Protein AF-A0A7Z8L517-F1 (afdb_monomer)

Mean predicted aligned error: 12.03 Å

Foldseek 3Di:
DDDPVVLVVLLVVVVVPLDDPPDPPCPPPPPPDDDPDDPLLQQPWDQHPVQWIDGPNDTGRLLPDDLVNSPDDLQHCPLPNDSSLSVLVVCVSNLNLLSLVSLVVLLPDDDSSVVSSVSSNVSSVVVLVVLLVPQDPLPDADVSLVSLVSSLVS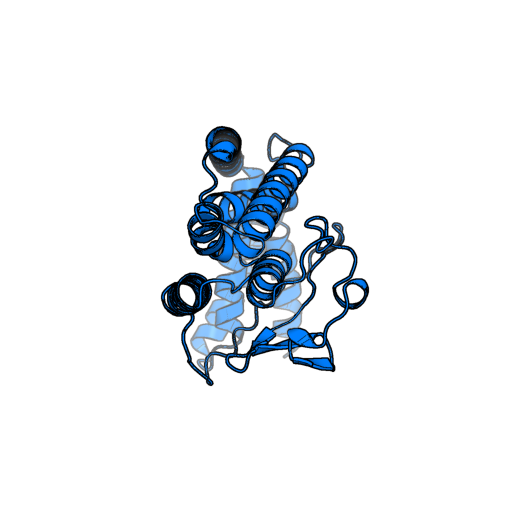CVSNPDPVCVVSNVVSVVSNVVQCVPVLSVLLVVLVVLLVVLVVLCPDPDPVSNVVSLVSLVVSLVVRVVHPSSVVSVVVNVVVVVD

pLDDT: mean 74.24, std 21.1, range [25.08, 96.12]

Solvent-accessible surface area (backbone atoms only — not comparable to full-atom values): 13860 Å² total; per-residue (Å²): 134,83,78,59,68,66,62,58,51,49,49,55,53,46,62,54,67,72,69,62,77,93,46,92,82,60,72,81,71,82,74,76,75,89,63,91,88,59,90,74,65,65,64,58,58,52,74,44,97,88,49,29,36,32,42,84,93,46,76,44,50,55,81,80,60,52,78,80,77,69,57,92,45,88,58,69,66,80,87,54,78,50,65,66,52,44,50,41,50,51,36,45,54,60,68,40,30,60,48,40,52,54,34,62,58,42,36,71,55,77,60,72,69,12,53,40,24,41,54,49,52,53,35,48,52,51,45,54,48,55,54,54,74,69,49,71,76,76,45,82,44,69,70,50,42,55,52,48,52,54,49,42,53,43,51,60,46,29,65,54,70,91,48,52,64,60,46,51,50,48,54,50,41,54,55,52,29,58,66,36,67,72,46,34,50,37,52,50,35,43,53,51,46,55,58,34,55,59,26,58,74,45,90,49,66,70,44,30,51,51,19,53,55,49,30,53,52,39,25,70,76,39,50,88,30,73,39,9,48,48,25,48,60,49,50,60,57,64,73,75,108

Structure (mmCIF, N/CA/C/O backbone):
data_AF-A0A7Z8L517-F1
#
_entry.id   AF-A0A7Z8L517-F1
#
loop_
_atom_site.group_PDB
_atom_site.id
_atom_site.type_symbol
_atom_site.label_atom_id
_atom_site.label_alt_id
_atom_site.label_comp_id
_atom_site.label_asym_id
_atom_site.label_entity_id
_atom_site.label_seq_id
_atom_site.pdbx_PDB_ins_code
_atom_site.Cartn_x
_atom_site.Cartn_y
_atom_site.Cartn_z
_atom_site.occupancy
_atom_site.B_iso_or_equiv
_atom_site.auth_seq_id
_atom_site.auth_comp_id
_atom_site.auth_asym_id
_atom_site.auth_atom_id
_atom_site.pdbx_PDB_model_num
ATOM 1 N N . MET A 1 1 ? -29.799 -5.320 28.812 1.00 35.97 1 MET A N 1
ATOM 2 C CA . MET A 1 1 ? -29.414 -3.934 28.474 1.00 35.97 1 MET A CA 1
ATOM 3 C C . MET A 1 1 ? -29.326 -3.872 26.966 1.00 35.97 1 MET A C 1
ATOM 5 O O . MET A 1 1 ? -28.506 -4.567 26.389 1.00 35.97 1 MET A O 1
ATOM 9 N N . THR A 1 2 ? -30.275 -3.186 26.342 1.00 34.69 2 THR A N 1
ATOM 10 C CA . THR A 1 2 ? -30.429 -3.091 24.889 1.00 34.69 2 THR A CA 1
ATOM 11 C C . THR A 1 2 ? -29.375 -2.137 24.338 1.00 34.69 2 THR A C 1
ATOM 13 O O . THR A 1 2 ? -29.420 -0.941 24.626 1.00 34.69 2 THR A O 1
ATOM 16 N N . THR A 1 3 ? -28.410 -2.670 23.587 1.00 38.66 3 THR A N 1
ATOM 17 C CA . THR A 1 3 ? -27.608 -1.901 22.629 1.00 38.66 3 THR A CA 1
ATOM 18 C C . THR A 1 3 ? -28.568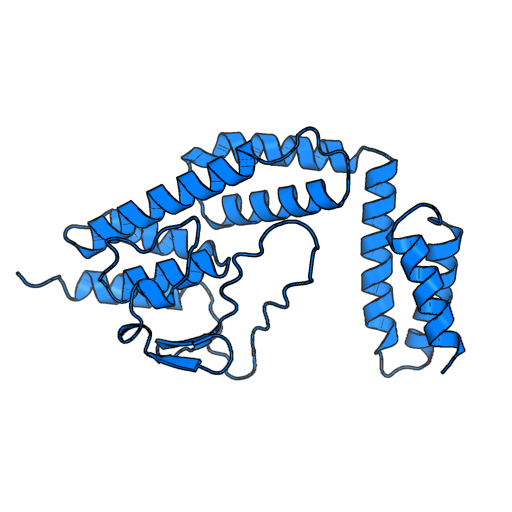 -1.082 21.774 1.00 38.66 3 THR A C 1
ATOM 20 O O . THR A 1 3 ? -29.568 -1.609 21.289 1.00 38.66 3 THR A O 1
ATOM 23 N N . SER A 1 4 ? -28.350 0.230 21.681 1.00 41.25 4 SER A N 1
ATOM 24 C CA . SER A 1 4 ? -29.282 1.088 20.960 1.00 41.25 4 SER A CA 1
ATOM 25 C C . SER A 1 4 ? -29.197 0.744 19.469 1.00 41.25 4 SER A C 1
ATOM 27 O O . SER A 1 4 ? -28.132 0.843 18.858 1.00 41.25 4 SER A O 1
ATOM 29 N N . ASP A 1 5 ? -30.312 0.314 18.873 1.00 42.69 5 ASP A N 1
ATOM 30 C CA . ASP A 1 5 ? -30.415 0.011 17.436 1.00 42.69 5 ASP A CA 1
ATOM 31 C C . ASP A 1 5 ? -29.934 1.182 16.549 1.00 42.69 5 ASP A C 1
ATOM 33 O O . ASP A 1 5 ? -29.548 0.987 15.394 1.00 42.69 5 ASP A O 1
ATOM 37 N N . GLY A 1 6 ? -29.904 2.404 17.095 1.00 39.03 6 GLY A N 1
ATOM 38 C CA . GLY A 1 6 ? -29.410 3.608 16.429 1.00 39.03 6 GLY A CA 1
ATOM 39 C C . GLY A 1 6 ? -27.903 3.605 16.157 1.00 39.03 6 GLY A C 1
ATOM 40 O O . GLY A 1 6 ? -27.477 4.064 15.094 1.00 39.03 6 GLY A O 1
ATOM 41 N N . ASP A 1 7 ? -27.092 3.041 17.054 1.00 39.91 7 ASP A N 1
ATOM 42 C CA . ASP A 1 7 ? -25.633 2.983 16.876 1.00 39.91 7 ASP A CA 1
ATOM 43 C C . ASP A 1 7 ? -25.253 1.962 15.786 1.00 39.91 7 ASP A C 1
ATOM 45 O O . ASP A 1 7 ? -24.379 2.208 14.948 1.00 39.91 7 ASP A O 1
ATOM 49 N N . ILE A 1 8 ? -25.998 0.853 15.730 1.00 44.38 8 ILE A N 1
ATOM 50 C CA . ILE A 1 8 ? -25.845 -0.232 14.748 1.00 44.38 8 ILE A CA 1
ATOM 51 C C . ILE A 1 8 ? -26.221 0.248 13.337 1.00 44.38 8 ILE A C 1
ATOM 53 O O . ILE A 1 8 ? -25.496 -0.004 12.369 1.00 44.38 8 ILE A O 1
ATOM 57 N N . GLN A 1 9 ? -27.333 0.978 13.192 1.00 47.69 9 GLN A N 1
ATOM 58 C CA . GLN A 1 9 ? -27.734 1.523 11.890 1.00 47.69 9 GLN A CA 1
ATOM 59 C C . GLN A 1 9 ? -26.792 2.621 11.387 1.00 47.69 9 GLN A C 1
ATOM 61 O O . GLN A 1 9 ? -26.531 2.703 10.181 1.00 47.69 9 GLN A O 1
ATOM 66 N N . SER A 1 10 ? -26.230 3.420 12.296 1.00 45.38 10 SER A N 1
ATOM 67 C CA . SER A 1 10 ? -25.280 4.478 11.950 1.00 45.38 10 SER A CA 1
ATOM 68 C C . SER A 1 10 ? -24.030 3.893 11.289 1.00 45.38 10 SER A C 1
ATOM 70 O O . SER A 1 10 ? -23.693 4.290 10.173 1.00 45.38 10 SER A O 1
ATOM 72 N N . LEU A 1 11 ? -23.426 2.858 11.881 1.00 43.44 11 LEU A N 1
ATOM 73 C CA . LEU A 1 11 ? -22.288 2.128 11.306 1.00 43.44 11 LEU A CA 1
ATOM 74 C C . LEU A 1 11 ? -22.538 1.582 9.912 1.00 43.44 11 LEU A C 1
ATOM 76 O O . LEU A 1 11 ? -21.750 1.803 8.989 1.00 43.44 11 LEU A O 1
ATOM 80 N N . ARG A 1 12 ? -23.657 0.870 9.771 1.00 47.38 12 ARG A N 1
ATOM 81 C CA . ARG A 1 12 ? -24.041 0.228 8.519 1.00 47.38 12 ARG A CA 1
ATOM 82 C C . ARG A 1 12 ? -24.218 1.269 7.418 1.00 47.38 12 ARG A C 1
ATOM 84 O O . ARG A 1 12 ? -23.709 1.089 6.316 1.00 47.38 12 ARG A O 1
ATOM 91 N N . SER A 1 13 ? -24.872 2.388 7.729 1.00 46.81 13 SER A N 1
ATOM 92 C CA . SER A 1 13 ? -25.076 3.485 6.779 1.00 46.81 13 SER A CA 1
ATOM 93 C C . SER A 1 13 ? -23.773 4.193 6.382 1.00 46.81 13 SER A C 1
ATOM 95 O O . SER A 1 13 ? -23.625 4.596 5.231 1.00 46.81 13 SER A O 1
ATOM 97 N N . LEU A 1 14 ? -22.806 4.305 7.297 1.00 45.09 14 LEU A N 1
ATOM 98 C CA . LEU A 1 14 ? -21.522 4.970 7.065 1.00 45.09 14 LEU A CA 1
ATOM 99 C C . LEU A 1 14 ? -20.549 4.106 6.256 1.00 45.09 14 LEU A C 1
ATOM 101 O O . LEU A 1 14 ? -19.856 4.628 5.385 1.00 45.09 14 LEU A O 1
ATOM 105 N N . LEU A 1 15 ? -20.537 2.793 6.500 1.00 47.00 15 LEU A N 1
ATOM 106 C CA . LEU A 1 15 ? -19.776 1.823 5.706 1.00 47.00 15 LEU A CA 1
ATOM 107 C C . LEU A 1 15 ? -20.337 1.671 4.283 1.00 47.00 15 LEU A C 1
ATOM 109 O O . LEU A 1 15 ? -19.567 1.447 3.356 1.00 47.00 15 LEU A O 1
ATOM 113 N N . LEU A 1 16 ? -21.653 1.835 4.098 1.00 43.69 16 LEU A N 1
ATOM 114 C CA . LEU A 1 16 ? -22.291 1.856 2.775 1.00 43.69 16 LEU A CA 1
ATOM 115 C C . LEU A 1 16 ? -22.070 3.193 2.036 1.00 43.69 16 LEU A C 1
ATOM 117 O O . LEU A 1 16 ? -21.928 3.211 0.818 1.00 43.69 16 LEU A O 1
ATOM 121 N N . ARG A 1 17 ? -22.004 4.328 2.752 1.00 37.66 17 ARG A N 1
ATOM 122 C CA . ARG A 1 17 ? -21.816 5.673 2.164 1.00 37.66 17 ARG A CA 1
ATOM 123 C C . ARG A 1 17 ? -20.367 6.052 1.851 1.00 37.66 17 ARG A C 1
ATOM 125 O O . ARG A 1 17 ? -20.165 7.024 1.130 1.00 37.66 17 ARG A O 1
ATOM 132 N N . SER A 1 18 ? -19.366 5.319 2.341 1.00 38.59 18 SER A N 1
ATOM 133 C CA . SER A 1 18 ? -17.943 5.582 2.059 1.00 38.59 18 SER A CA 1
ATOM 134 C C . SER A 1 18 ? -17.511 5.250 0.618 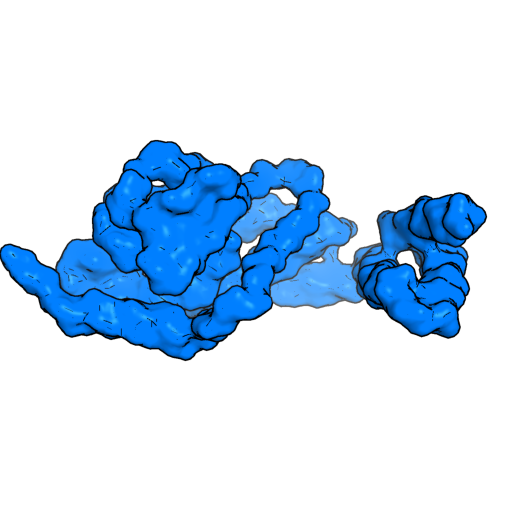1.00 38.59 18 SER A C 1
ATOM 136 O O . SER A 1 18 ? -16.322 5.306 0.310 1.00 38.59 18 SER A O 1
ATOM 138 N N . GLY A 1 19 ? -18.463 4.964 -0.280 1.00 29.27 19 GLY A N 1
ATOM 139 C CA . GLY A 1 19 ? -18.203 4.770 -1.704 1.00 29.27 19 GLY A CA 1
ATOM 140 C C . GLY A 1 19 ? -17.772 3.351 -2.056 1.00 29.27 19 GLY A C 1
ATOM 141 O O . GLY A 1 19 ? -16.926 3.176 -2.926 1.00 29.27 19 GLY A O 1
ATOM 142 N N . VAL A 1 20 ? -18.350 2.340 -1.404 1.00 36.50 20 VAL A N 1
ATOM 143 C CA . VAL A 1 20 ? -18.365 0.978 -1.950 1.00 36.50 20 VAL A CA 1
ATOM 144 C C . VAL A 1 20 ? -19.384 0.984 -3.094 1.00 36.50 20 VAL A C 1
ATOM 146 O O . VAL A 1 20 ? -20.562 1.214 -2.825 1.00 36.50 20 VAL A O 1
ATOM 149 N N . PRO A 1 21 ? -18.997 0.796 -4.368 1.00 29.03 21 PRO A N 1
ATOM 150 C CA . PRO A 1 21 ? -19.987 0.596 -5.411 1.00 29.03 21 PRO A CA 1
ATOM 151 C C . PRO A 1 21 ? -20.707 -0.725 -5.123 1.00 29.03 21 PRO A C 1
ATOM 153 O O . PRO A 1 21 ? -20.068 -1.776 -5.079 1.00 29.03 21 PRO A O 1
ATOM 156 N N . ASP A 1 22 ? -22.031 -0.674 -4.975 1.00 31.64 22 ASP A N 1
ATOM 157 C CA . ASP A 1 22 ? -22.946 -1.826 -5.055 1.00 31.64 22 ASP A CA 1
ATOM 158 C C . ASP A 1 22 ? -23.022 -2.352 -6.503 1.00 31.64 22 ASP A C 1
ATOM 160 O O . ASP A 1 22 ? -24.096 -2.609 -7.043 1.00 31.64 22 ASP A O 1
ATOM 164 N N . ASP A 1 23 ? -21.881 -2.460 -7.185 1.00 26.50 23 ASP A N 1
ATOM 165 C CA . ASP A 1 23 ? -21.846 -2.944 -8.555 1.00 26.50 23 ASP A CA 1
ATOM 166 C C . ASP A 1 23 ? -21.536 -4.449 -8.559 1.00 26.50 23 ASP A C 1
ATOM 168 O O . ASP A 1 23 ? -20.373 -4.829 -8.351 1.00 26.50 23 ASP A O 1
ATOM 172 N N . PRO A 1 24 ? -22.534 -5.323 -8.814 1.00 29.50 24 PRO A N 1
ATOM 173 C CA . PRO A 1 24 ? -22.319 -6.759 -8.972 1.00 29.50 24 PRO A CA 1
ATOM 174 C C . PRO A 1 24 ? -21.402 -7.098 -10.161 1.00 29.50 24 PRO A C 1
ATOM 176 O O . PRO A 1 24 ? -20.948 -8.237 -10.258 1.00 29.50 24 PRO A O 1
ATOM 179 N N . ALA A 1 25 ? -21.090 -6.136 -11.042 1.00 27.16 25 ALA A N 1
ATOM 180 C CA . ALA A 1 25 ? -20.135 -6.296 -12.135 1.00 27.16 25 ALA A CA 1
ATOM 181 C C . ALA A 1 25 ? -18.696 -5.879 -11.777 1.00 27.16 25 ALA A C 1
ATOM 183 O O . ALA A 1 25 ? -17.767 -6.232 -12.505 1.00 27.16 25 ALA A O 1
ATOM 184 N N . SER A 1 26 ? -18.474 -5.165 -10.666 1.00 29.25 26 SER A N 1
ATOM 185 C CA . SER A 1 26 ? -17.162 -4.560 -10.389 1.00 29.25 26 SER A CA 1
ATOM 186 C C . SER A 1 26 ? -16.106 -5.523 -9.866 1.00 29.25 26 SER A C 1
ATOM 188 O O . SER A 1 26 ? -14.940 -5.136 -9.871 1.00 29.25 26 SER A O 1
ATOM 190 N N . GLY A 1 27 ? -16.498 -6.741 -9.446 1.00 28.25 27 GLY A N 1
ATOM 191 C CA . GLY A 1 27 ? -15.611 -7.856 -9.100 1.00 28.25 27 GLY A CA 1
ATOM 192 C C . GLY A 1 27 ? -14.233 -7.390 -8.655 1.00 28.25 27 GLY A C 1
ATOM 193 O O . GLY A 1 27 ? -13.270 -7.631 -9.377 1.00 28.25 27 GLY A O 1
ATOM 194 N N . VAL A 1 28 ? -14.154 -6.623 -7.556 1.00 30.47 28 VAL A N 1
ATOM 195 C CA . VAL A 1 28 ? -12.916 -5.931 -7.178 1.00 30.47 28 VAL A CA 1
ATOM 196 C C . VAL A 1 28 ? -11.891 -6.982 -6.771 1.00 30.47 28 VAL A C 1
ATOM 198 O O . VAL A 1 28 ? -11.780 -7.389 -5.614 1.00 30.47 28 VAL A O 1
ATOM 201 N N . ILE A 1 29 ? -11.139 -7.447 -7.763 1.00 30.59 29 ILE A N 1
ATOM 202 C CA . ILE A 1 29 ? -9.927 -8.217 -7.587 1.00 30.59 29 ILE A CA 1
ATOM 203 C C . ILE A 1 29 ? -8.929 -7.218 -7.009 1.00 30.59 29 ILE A C 1
ATOM 205 O O . ILE A 1 29 ? -8.291 -6.464 -7.743 1.00 30.59 29 ILE A O 1
ATOM 209 N N . PHE A 1 30 ? -8.754 -7.213 -5.687 1.00 35.06 30 PHE A N 1
ATOM 210 C CA . PHE A 1 30 ? -7.502 -6.726 -5.113 1.00 35.06 30 PHE A CA 1
ATOM 211 C C . PHE A 1 30 ? -6.416 -7.720 -5.534 1.00 35.06 30 PHE A C 1
ATOM 213 O O . PHE A 1 30 ? -6.083 -8.664 -4.817 1.00 35.06 30 PHE A O 1
ATOM 220 N N . ALA A 1 31 ? -5.927 -7.555 -6.765 1.00 26.84 31 ALA A N 1
ATOM 221 C CA . ALA A 1 31 ? -4.864 -8.348 -7.347 1.00 26.84 31 ALA A CA 1
ATOM 222 C C . ALA A 1 31 ? -3.580 -8.023 -6.585 1.00 26.84 31 ALA A C 1
ATOM 224 O O . ALA A 1 31 ? -2.825 -7.114 -6.929 1.00 26.84 31 ALA A O 1
ATOM 225 N N . GLY A 1 32 ? -3.348 -8.764 -5.504 1.00 29.36 32 GLY A N 1
ATOM 226 C CA . GLY A 1 32 ? -2.067 -8.791 -4.826 1.00 29.36 32 GLY A CA 1
ATOM 227 C C . GLY A 1 32 ? -0.997 -9.207 -5.828 1.00 29.36 32 GLY A C 1
ATOM 228 O O . GLY A 1 32 ? -0.912 -10.371 -6.209 1.00 29.36 32 GLY A O 1
ATOM 229 N N . THR A 1 33 ? -0.167 -8.264 -6.269 1.00 27.42 33 THR A N 1
ATOM 230 C CA . THR A 1 33 ? 1.069 -8.622 -6.963 1.00 27.42 33 THR A CA 1
ATOM 231 C C . THR A 1 33 ? 1.986 -9.302 -5.942 1.00 27.42 33 THR A C 1
ATOM 233 O O . THR A 1 33 ? 2.167 -8.762 -4.844 1.00 27.42 33 THR A O 1
ATOM 236 N N . PRO A 1 34 ? 2.570 -10.470 -6.253 1.00 29.08 34 PRO A N 1
ATOM 237 C CA . PRO A 1 34 ? 3.385 -11.194 -5.296 1.00 29.08 34 PRO A CA 1
ATOM 238 C C . PRO A 1 34 ? 4.708 -10.452 -5.104 1.00 29.08 34 PRO A C 1
ATOM 240 O O . PRO A 1 34 ? 5.423 -10.175 -6.070 1.00 29.08 34 PRO A O 1
ATOM 243 N N . LEU A 1 35 ? 5.062 -10.149 -3.856 1.00 30.89 35 LEU A N 1
ATOM 244 C CA . LEU A 1 35 ? 6.440 -9.843 -3.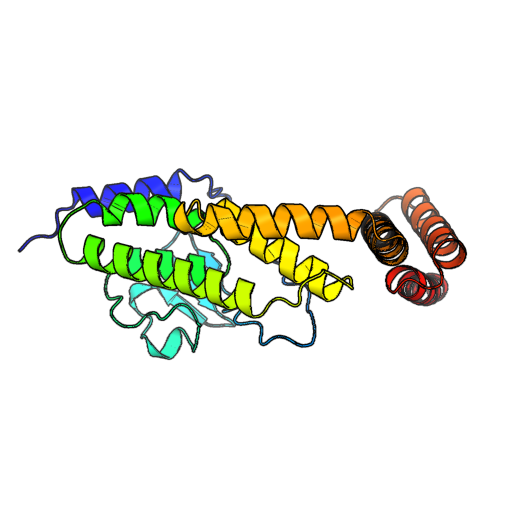495 1.00 30.89 35 LEU A CA 1
ATOM 245 C C . LEU A 1 35 ? 6.915 -10.848 -2.453 1.00 30.89 35 LEU A C 1
ATOM 247 O O . LEU A 1 35 ? 6.455 -10.892 -1.316 1.00 30.89 35 LEU A O 1
ATOM 251 N N . THR A 1 36 ? 7.862 -11.655 -2.911 1.00 30.48 36 THR A N 1
ATOM 252 C CA . THR A 1 36 ? 8.853 -12.397 -2.140 1.00 30.48 36 THR A CA 1
ATOM 253 C C . THR A 1 36 ? 9.362 -11.589 -0.944 1.00 30.48 36 THR A C 1
ATOM 255 O O . THR A 1 36 ? 9.900 -10.499 -1.129 1.00 30.48 36 THR A O 1
ATOM 258 N N . GLY A 1 37 ? 9.250 -12.152 0.263 1.00 25.84 37 GLY A N 1
ATOM 259 C CA . GLY A 1 37 ? 10.112 -11.795 1.399 1.00 25.84 37 GLY A CA 1
ATOM 260 C C . GLY A 1 37 ? 9.429 -11.284 2.669 1.00 25.84 37 GLY A C 1
ATOM 261 O O . GLY A 1 37 ? 10.017 -11.400 3.737 1.00 25.84 37 GLY A O 1
ATOM 262 N N . ALA A 1 38 ? 8.187 -10.805 2.618 1.00 25.08 38 ALA A N 1
ATOM 263 C CA . ALA A 1 38 ? 7.417 -10.480 3.820 1.00 25.08 38 ALA A CA 1
ATOM 264 C C . ALA A 1 38 ? 6.193 -11.390 3.866 1.00 25.08 38 ALA A C 1
ATOM 266 O O . ALA A 1 38 ? 5.496 -11.509 2.863 1.00 25.08 38 ALA A O 1
ATOM 267 N N . ARG A 1 39 ? 5.938 -12.056 5.002 1.00 26.81 39 ARG A N 1
ATOM 268 C CA . ARG A 1 39 ? 4.711 -12.841 5.214 1.00 26.81 39 ARG A CA 1
ATOM 269 C C . ARG A 1 39 ? 3.515 -11.954 4.863 1.00 26.81 39 ARG A C 1
ATOM 271 O O . ARG A 1 39 ? 3.158 -11.062 5.625 1.00 26.81 39 ARG A O 1
ATOM 278 N N . THR A 1 40 ? 2.935 -12.161 3.687 1.00 29.97 40 THR A N 1
ATOM 279 C CA . THR A 1 40 ? 1.699 -11.512 3.275 1.00 29.97 40 THR A CA 1
ATOM 280 C C . THR A 1 40 ? 0.611 -12.063 4.177 1.00 29.97 40 THR A C 1
ATOM 282 O O . THR A 1 40 ? 0.117 -13.162 3.945 1.00 29.97 40 THR A O 1
ATOM 285 N N . TYR A 1 41 ? 0.224 -11.310 5.203 1.00 36.81 41 TYR A N 1
ATOM 286 C CA . TYR A 1 41 ? -0.973 -11.588 6.001 1.00 36.81 41 TYR A CA 1
ATOM 287 C C . TYR A 1 41 ? -2.257 -11.265 5.214 1.00 36.81 41 TYR A C 1
ATOM 289 O O . TYR A 1 41 ? -3.273 -10.921 5.806 1.00 36.81 41 TYR A O 1
ATOM 297 N N . ASN A 1 42 ? -2.214 -11.362 3.877 1.00 42.56 42 ASN A N 1
ATOM 298 C CA . ASN A 1 42 ? -3.379 -11.218 3.022 1.00 42.56 42 ASN A CA 1
ATOM 299 C C . ASN A 1 42 ? -4.308 -12.379 3.346 1.00 42.56 42 ASN A C 1
ATOM 301 O O . ASN A 1 42 ? -4.123 -13.493 2.854 1.00 42.56 42 ASN A O 1
ATOM 305 N N . LEU A 1 43 ? -5.325 -12.111 4.163 1.00 44.47 43 LEU A N 1
ATOM 306 C CA . LEU A 1 43 ? -6.404 -13.064 4.371 1.00 44.47 43 LEU A CA 1
ATOM 307 C C . LEU A 1 43 ? -7.174 -13.355 3.082 1.00 44.47 43 LEU A C 1
ATOM 309 O O . LEU A 1 43 ? -7.918 -14.327 3.094 1.00 44.47 43 LEU A O 1
ATOM 313 N N . GLY A 1 44 ? -6.921 -12.619 1.987 1.00 45.56 44 GLY A N 1
ATOM 314 C CA . GLY A 1 44 ? -7.292 -13.008 0.628 1.00 45.56 44 GLY A CA 1
ATOM 315 C C . GLY A 1 44 ? -8.765 -13.365 0.566 1.00 45.56 44 GLY A C 1
ATOM 316 O O . GLY A 1 44 ? -9.112 -14.544 0.475 1.00 45.56 44 GLY A O 1
ATOM 317 N N . GLY A 1 45 ? -9.618 -12.354 0.705 1.00 50.06 45 GLY A N 1
ATOM 318 C CA . GLY A 1 45 ? -11.038 -12.600 0.813 1.00 50.06 45 GLY A CA 1
ATOM 319 C C . GLY A 1 45 ? -11.917 -11.409 0.489 1.00 50.06 45 GLY A C 1
ATOM 320 O O . GLY A 1 45 ? -11.538 -10.261 0.706 1.00 50.06 45 GLY A O 1
ATOM 321 N N . ILE A 1 46 ? -13.088 -11.715 -0.057 1.00 55.59 46 ILE A N 1
ATOM 322 C CA . ILE A 1 46 ? -14.096 -10.748 -0.487 1.00 55.59 46 ILE A CA 1
ATOM 323 C C . ILE A 1 46 ? -15.197 -10.763 0.564 1.00 55.59 46 ILE A C 1
ATOM 325 O O . ILE A 1 46 ? -15.680 -11.834 0.930 1.00 55.59 46 ILE A O 1
ATOM 329 N N . LEU A 1 47 ? -15.579 -9.591 1.072 1.00 53.09 47 LEU A N 1
ATOM 330 C CA . LEU A 1 47 ? -16.829 -9.465 1.809 1.00 53.09 47 LEU A CA 1
ATOM 331 C C . LEU A 1 47 ? -17.914 -9.052 0.820 1.00 53.09 47 LEU A C 1
ATOM 333 O O . LEU A 1 47 ? -17.883 -7.942 0.293 1.00 53.09 47 LEU A O 1
ATOM 337 N N . ASN A 1 48 ? -18.847 -9.957 0.567 1.00 54.62 48 ASN A N 1
ATOM 338 C CA . ASN A 1 48 ? -19.976 -9.705 -0.312 1.00 54.62 48 ASN A CA 1
ATOM 339 C C . ASN A 1 48 ? -20.978 -8.748 0.353 1.00 54.62 48 ASN A C 1
ATOM 341 O O . ASN A 1 48 ? -21.063 -8.663 1.583 1.00 54.62 48 ASN A O 1
ATOM 345 N N . ALA A 1 49 ? -21.783 -8.061 -0.463 1.00 50.56 49 ALA A N 1
ATOM 346 C CA . ALA A 1 49 ? -22.835 -7.153 0.009 1.00 50.56 49 ALA A CA 1
ATOM 347 C C . ALA A 1 49 ? -23.869 -7.849 0.922 1.00 50.56 49 ALA A C 1
ATOM 349 O O . ALA A 1 49 ? -24.460 -7.221 1.800 1.00 50.56 49 ALA A O 1
ATOM 350 N N . ASP A 1 50 ? -24.031 -9.168 0.776 1.00 52.00 50 ASP A N 1
ATOM 351 C CA . ASP A 1 50 ? -24.886 -10.019 1.612 1.00 52.00 50 ASP A CA 1
ATOM 352 C C . ASP A 1 50 ? -24.284 -10.349 2.999 1.00 52.00 50 ASP A C 1
ATOM 354 O O . ASP A 1 50 ? -24.907 -11.047 3.798 1.00 52.00 50 ASP A O 1
ATOM 358 N N . GLY A 1 51 ? -23.083 -9.847 3.314 1.00 52.25 51 GLY A N 1
ATOM 359 C CA . GLY A 1 51 ? -22.402 -10.073 4.591 1.00 52.25 51 GLY A CA 1
ATOM 360 C C . GLY A 1 51 ? -21.668 -11.414 4.693 1.00 52.25 51 GLY A C 1
ATOM 361 O O . GLY A 1 51 ? -21.233 -11.794 5.787 1.00 52.25 51 GLY A O 1
ATOM 362 N N . ARG A 1 52 ? -21.511 -12.145 3.582 1.00 59.47 52 ARG A N 1
ATOM 363 C CA . ARG A 1 52 ? -20.705 -13.371 3.531 1.00 59.47 52 ARG A CA 1
ATOM 364 C C . ARG A 1 52 ? -19.256 -13.044 3.192 1.00 59.47 52 ARG A C 1
ATOM 366 O O . ARG A 1 52 ? -18.978 -12.326 2.236 1.00 59.47 52 ARG A O 1
ATOM 373 N N . ALA A 1 53 ? -18.331 -13.600 3.968 1.00 60.38 53 ALA A N 1
ATOM 374 C CA . ALA A 1 53 ? -16.906 -13.526 3.679 1.00 60.38 53 ALA A CA 1
ATOM 375 C C . ALA A 1 53 ? -16.484 -14.751 2.865 1.00 60.38 53 ALA A C 1
ATOM 377 O O . ALA A 1 53 ? -16.791 -15.891 3.231 1.00 60.38 53 ALA A O 1
ATOM 378 N N . GLN A 1 54 ? -15.776 -14.510 1.766 1.00 62.03 54 GLN A N 1
ATOM 379 C CA . GLN A 1 54 ? -15.124 -15.533 0.963 1.00 62.03 54 GLN A CA 1
ATOM 380 C C . GLN A 1 54 ? -13.642 -15.600 1.325 1.00 62.03 54 GLN A C 1
ATOM 382 O O . GLN A 1 54 ? -12.978 -14.572 1.315 1.00 62.03 54 GLN A O 1
ATOM 387 N N . ARG A 1 55 ? -13.102 -16.792 1.594 1.00 58.09 55 ARG A N 1
ATOM 388 C CA . ARG A 1 55 ? -11.655 -17.037 1.729 1.00 58.09 55 ARG A CA 1
ATOM 389 C C . ARG A 1 55 ? -11.309 -18.396 1.143 1.00 58.09 55 ARG A C 1
ATOM 391 O O . ARG A 1 55 ? -11.791 -19.426 1.619 1.00 58.09 55 ARG A O 1
ATOM 398 N N . GLY A 1 56 ? -10.483 -18.405 0.099 1.00 62.12 56 GLY A N 1
ATOM 399 C CA . GLY A 1 56 ? -10.292 -19.603 -0.722 1.00 62.12 56 GLY A CA 1
ATOM 400 C C . GLY A 1 56 ? -11.634 -20.104 -1.273 1.00 62.12 56 GLY A C 1
ATOM 401 O O . GLY A 1 56 ? -12.397 -19.327 -1.842 1.00 62.12 56 GLY A O 1
ATOM 402 N N . ASN A 1 57 ? -11.948 -21.382 -1.042 1.00 54.78 57 ASN A N 1
ATOM 403 C CA . ASN A 1 57 ? -13.211 -22.004 -1.468 1.00 54.78 57 ASN A CA 1
ATOM 404 C C . ASN A 1 57 ? -14.345 -21.897 -0.428 1.00 54.78 57 ASN A C 1
ATOM 406 O O . ASN A 1 57 ? -15.422 -22.446 -0.644 1.00 54.78 57 ASN A O 1
ATOM 410 N N . SER A 1 58 ? -14.118 -21.238 0.715 1.00 56.72 58 SER A N 1
ATOM 411 C CA . SER A 1 58 ? -15.125 -21.105 1.773 1.00 56.72 58 SER A CA 1
ATOM 412 C C . SER A 1 58 ? -15.880 -19.788 1.638 1.00 56.72 58 SER A C 1
ATOM 414 O O . SER A 1 58 ? -15.251 -18.732 1.596 1.00 56.72 58 SER A O 1
ATOM 416 N N . LEU A 1 59 ? -17.215 -19.853 1.603 1.00 61.88 59 LEU A N 1
ATOM 417 C CA . LEU A 1 59 ? -18.118 -18.702 1.624 1.00 61.88 59 LEU A CA 1
ATOM 418 C C . LEU A 1 59 ? -19.120 -18.871 2.771 1.00 61.88 59 LEU A C 1
ATOM 420 O O . LEU A 1 59 ? -20.080 -19.639 2.653 1.00 61.88 59 LEU A O 1
ATOM 424 N N . ALA A 1 60 ? -18.945 -18.130 3.862 1.00 62.53 60 ALA A N 1
ATOM 425 C CA . ALA A 1 60 ? -19.837 -18.224 5.020 1.00 62.53 60 ALA A CA 1
ATOM 426 C C . ALA A 1 60 ? -20.200 -16.839 5.582 1.00 62.53 60 ALA A C 1
ATOM 428 O O . ALA A 1 60 ? -19.402 -15.907 5.441 1.00 62.53 60 ALA A O 1
ATOM 429 N N . PRO A 1 61 ? -21.388 -16.681 6.200 1.00 64.56 61 PRO A N 1
ATOM 430 C CA . PRO A 1 61 ? -21.774 -15.441 6.873 1.00 64.56 61 PRO A CA 1
ATOM 431 C C . PRO A 1 61 ? -20.713 -15.033 7.893 1.00 64.56 61 PRO A C 1
ATOM 433 O O . PRO A 1 61 ? -20.276 -15.877 8.666 1.00 64.56 61 PRO A O 1
ATOM 436 N N . LEU A 1 62 ? -20.318 -13.759 7.952 1.00 65.69 62 LEU A N 1
ATOM 437 C CA . LEU A 1 62 ? -19.249 -13.316 8.864 1.00 65.69 62 LEU A CA 1
ATOM 438 C C . LEU A 1 62 ? -19.529 -13.673 10.341 1.00 65.69 62 LEU A C 1
ATOM 440 O O . LEU A 1 62 ? -18.618 -13.953 11.115 1.00 65.69 62 LEU A O 1
ATOM 444 N N . GLN A 1 63 ? -20.809 -13.725 10.714 1.00 67.19 63 GLN A N 1
ATOM 445 C CA . GLN A 1 63 ? -21.290 -14.145 12.033 1.00 67.19 63 GLN A CA 1
ATOM 446 C C . GLN A 1 63 ? -20.883 -15.571 12.416 1.00 67.19 63 GLN A C 1
ATOM 448 O O . GLN A 1 63 ? -20.666 -15.843 13.594 1.00 67.19 63 GLN A O 1
ATOM 453 N N . SER A 1 64 ? -20.778 -16.481 11.443 1.00 65.75 64 SER A N 1
ATOM 454 C CA . SER A 1 64 ? -20.453 -17.886 11.696 1.00 65.75 64 SER A CA 1
ATOM 455 C C . SER A 1 64 ? -18.951 -18.141 11.817 1.00 65.75 64 SER A C 1
ATOM 457 O O . SER A 1 64 ? -18.548 -19.284 12.025 1.00 65.75 64 SER A O 1
ATOM 459 N N . TRP A 1 65 ? -18.119 -17.112 11.640 1.00 63.41 65 TRP A N 1
ATOM 460 C CA . TRP A 1 65 ? -16.671 -17.247 11.704 1.00 63.41 65 TRP A CA 1
ATOM 461 C C . TRP A 1 65 ? -16.190 -17.171 13.148 1.00 63.41 65 TRP A C 1
ATOM 463 O O . TRP A 1 65 ? -16.447 -16.205 13.872 1.00 63.41 65 TRP A O 1
ATOM 473 N N . LYS A 1 66 ? -15.460 -18.206 13.558 1.00 64.25 66 LYS A N 1
ATOM 474 C CA . LYS A 1 66 ? -14.782 -18.274 14.847 1.00 64.25 66 LYS A CA 1
ATOM 475 C C . LYS A 1 66 ? -13.465 -17.493 14.821 1.00 64.25 66 LYS A C 1
ATOM 477 O O . LYS A 1 66 ? -12.827 -17.430 13.766 1.00 64.25 66 LYS A O 1
ATOM 482 N N . PRO A 1 67 ? -13.002 -16.990 15.981 1.00 58.84 67 PRO A N 1
ATOM 483 C CA . PRO A 1 67 ? -11.693 -16.359 16.134 1.00 58.84 67 PRO A CA 1
ATOM 484 C C . PRO A 1 67 ? -10.535 -17.129 15.488 1.00 58.84 67 PRO A C 1
ATOM 486 O O . PRO A 1 67 ? -9.666 -16.536 14.858 1.00 58.84 67 PRO A O 1
ATOM 489 N N . GLU A 1 68 ? -10.546 -18.462 15.558 1.00 62.66 68 GLU A N 1
ATOM 490 C CA . GLU A 1 68 ? -9.482 -19.285 14.968 1.00 62.66 68 GLU A CA 1
ATOM 491 C C . GLU A 1 68 ? -9.469 -19.255 13.424 1.00 62.66 68 GLU A C 1
ATOM 493 O O . GLU A 1 68 ? -8.424 -19.458 12.801 1.00 62.66 68 GLU A O 1
ATOM 498 N N . GLN A 1 69 ? -10.611 -18.975 12.785 1.00 62.47 69 GLN A N 1
ATOM 499 C CA . GLN A 1 69 ? -10.764 -18.942 11.321 1.00 62.47 69 GLN A CA 1
ATOM 500 C C . GLN A 1 69 ? -10.245 -17.638 10.699 1.00 62.47 69 GLN A C 1
ATOM 502 O O . GLN A 1 69 ? -9.968 -17.579 9.495 1.00 62.47 69 GLN A O 1
ATOM 507 N N . PHE A 1 70 ? -10.052 -16.616 11.529 1.00 60.22 70 PHE A N 1
ATOM 508 C CA . PHE A 1 70 ? -9.497 -15.320 11.162 1.00 60.22 70 PHE A CA 1
ATOM 509 C C . PHE A 1 70 ? -7.975 -15.342 10.954 1.00 60.22 70 PHE A C 1
ATOM 511 O O . PHE A 1 70 ? -7.427 -14.422 10.357 1.00 60.22 70 PHE A O 1
ATOM 518 N N . GLY A 1 71 ? -7.286 -16.424 11.337 1.00 58.19 71 GLY A N 1
ATOM 519 C CA . GLY A 1 71 ? -5.834 -16.548 11.188 1.00 58.19 71 GLY A CA 1
ATOM 520 C C . GLY A 1 71 ? -5.044 -15.621 12.122 1.00 58.19 71 GLY A C 1
ATOM 521 O O . GLY A 1 71 ? -5.599 -14.817 12.863 1.00 58.19 71 GLY A O 1
ATOM 522 N N . LYS A 1 72 ? -3.711 -15.740 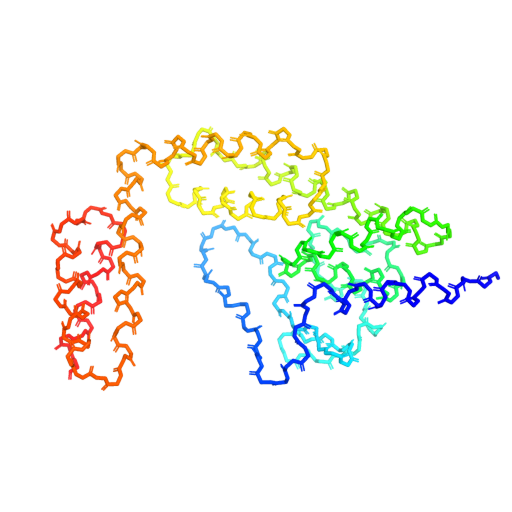12.113 1.00 64.12 72 LYS A N 1
ATOM 523 C CA . LYS A 1 72 ? -2.836 -14.846 12.888 1.00 64.12 72 LYS A CA 1
ATOM 524 C C . LYS A 1 72 ? -2.565 -13.578 12.077 1.00 64.12 72 LYS A C 1
ATOM 526 O O . LYS A 1 72 ? -1.742 -13.615 11.164 1.00 64.12 72 LYS A O 1
ATOM 531 N N . HIS A 1 73 ? -3.246 -12.483 12.407 1.00 72.06 73 HIS A N 1
ATOM 532 C CA . HIS A 1 73 ? -2.982 -11.150 11.860 1.00 72.06 73 HIS A CA 1
ATOM 533 C C . HIS A 1 73 ? -2.436 -10.226 12.970 1.00 72.06 73 HIS A C 1
ATOM 535 O O . HIS A 1 73 ? -2.892 -10.342 14.107 1.00 72.06 73 HIS A O 1
ATOM 541 N N . PRO A 1 74 ? -1.485 -9.310 12.683 1.00 75.06 74 PRO A N 1
ATOM 542 C CA . PRO A 1 74 ? -0.969 -8.365 13.684 1.00 75.06 74 PRO A CA 1
ATOM 543 C C . PRO A 1 74 ? -2.050 -7.499 14.353 1.00 75.06 74 PRO A C 1
ATOM 545 O O . PRO A 1 74 ? -1.966 -7.191 15.534 1.00 75.06 74 PRO A O 1
ATOM 548 N N . ILE A 1 75 ? -3.101 -7.151 13.607 1.00 84.25 75 ILE A N 1
ATOM 549 C CA . ILE A 1 75 ? -4.344 -6.602 14.169 1.00 84.25 75 ILE A CA 1
ATOM 550 C C . ILE A 1 75 ? -5.168 -7.777 14.709 1.00 84.25 75 ILE A C 1
ATOM 552 O O . ILE A 1 75 ? -5.845 -8.459 13.937 1.00 84.25 75 ILE A O 1
ATOM 556 N N . SER A 1 76 ? -5.091 -8.028 16.016 1.00 84.69 76 SER A N 1
ATOM 557 C CA . SER A 1 76 ? -5.811 -9.131 16.669 1.00 84.69 76 SER A CA 1
ATOM 558 C C . SER A 1 76 ? -7.335 -8.947 16.607 1.00 84.69 76 SER A C 1
ATOM 560 O O . SER A 1 76 ? -7.833 -7.826 16.731 1.00 84.69 76 SER A O 1
ATOM 562 N N . SER A 1 77 ? -8.074 -10.053 16.452 1.00 84.19 77 SER A N 1
ATOM 563 C CA . SER A 1 77 ? -9.540 -10.118 16.579 1.00 84.19 77 SER A CA 1
ATOM 564 C C . SER A 1 77 ? -10.005 -10.479 17.998 1.00 84.19 77 SER A C 1
ATOM 566 O O . SER A 1 77 ? -11.197 -10.652 18.236 1.00 84.19 77 SER A O 1
ATOM 568 N N . GLU A 1 78 ? -9.084 -10.666 18.945 1.00 85.19 78 GLU A N 1
ATOM 569 C CA . GLU A 1 78 ? -9.405 -11.068 20.318 1.00 85.19 78 GLU A CA 1
ATOM 570 C C . GLU A 1 78 ? -10.264 -10.011 21.023 1.00 85.19 78 GLU A C 1
ATOM 572 O O . GLU A 1 78 ? -9.957 -8.822 20.957 1.00 85.19 78 GLU A O 1
ATOM 577 N N . GLY A 1 79 ? -11.344 -10.425 21.685 1.00 84.19 79 GLY A N 1
ATOM 578 C CA . GLY A 1 79 ? -12.299 -9.500 22.307 1.00 84.19 79 GLY A CA 1
ATOM 579 C C . GLY A 1 79 ? -13.264 -8.819 21.328 1.00 84.19 79 GLY A C 1
ATOM 580 O O . GLY A 1 79 ? -14.069 -8.004 21.759 1.00 84.19 79 GLY A O 1
ATOM 581 N N . ILE A 1 80 ? -13.221 -9.157 20.031 1.00 85.81 80 ILE A N 1
ATOM 582 C CA . ILE A 1 80 ? -14.161 -8.646 19.024 1.00 85.81 80 ILE A CA 1
ATOM 583 C C . ILE A 1 80 ? -15.285 -9.667 18.817 1.00 85.81 80 ILE A C 1
ATOM 585 O O . ILE A 1 80 ? -15.112 -10.696 18.154 1.00 85.81 80 ILE A O 1
ATOM 589 N N . THR A 1 81 ? -16.445 -9.406 19.412 1.00 83.19 81 THR A N 1
ATOM 590 C CA . THR A 1 81 ? -17.613 -10.302 19.390 1.00 83.19 81 THR A CA 1
ATOM 591 C C . THR A 1 81 ? -18.720 -9.777 18.480 1.00 83.19 81 THR A C 1
ATOM 593 O O . THR A 1 81 ? -19.371 -10.592 17.812 1.00 83.19 81 THR A O 1
ATOM 596 N N . ASP A 1 82 ? -18.871 -8.453 18.391 1.00 83.12 82 ASP A N 1
ATOM 597 C CA . ASP A 1 82 ? -19.905 -7.783 17.610 1.00 83.12 82 ASP A CA 1
ATOM 598 C C . ASP A 1 82 ? -19.709 -7.987 16.100 1.00 83.12 82 ASP A C 1
ATOM 600 O O . ASP A 1 82 ? -18.591 -8.072 15.586 1.00 83.12 82 ASP A O 1
ATOM 604 N N . VAL A 1 83 ? -20.819 -8.091 15.371 1.00 77.00 83 VAL A N 1
ATOM 605 C CA . VAL A 1 83 ? -20.818 -8.418 13.939 1.00 77.00 83 VAL A CA 1
ATOM 606 C C . VAL A 1 83 ? -20.236 -7.286 13.100 1.00 77.00 83 VAL A C 1
ATOM 608 O O . VAL A 1 83 ? -19.498 -7.548 12.149 1.00 77.00 83 VAL A O 1
ATOM 611 N N . GLU A 1 84 ? -20.534 -6.038 13.445 1.00 72.94 84 GLU A N 1
ATOM 612 C CA . GLU A 1 84 ? -20.051 -4.876 12.707 1.00 72.94 84 GLU A CA 1
ATOM 613 C C . GLU A 1 84 ? -18.600 -4.554 13.080 1.00 72.94 84 GLU A C 1
ATOM 615 O O . GLU A 1 84 ? -17.794 -4.243 12.199 1.00 72.94 84 GLU A O 1
ATOM 620 N N . ALA A 1 85 ? -18.207 -4.761 14.341 1.00 80.50 85 ALA A N 1
ATOM 621 C CA . ALA A 1 85 ? -16.798 -4.715 14.737 1.00 80.50 85 ALA A CA 1
ATOM 622 C C . ALA A 1 85 ? -15.966 -5.804 14.022 1.00 80.50 85 ALA A C 1
ATOM 624 O O . ALA A 1 85 ? -14.886 -5.518 13.497 1.00 80.50 85 ALA A O 1
ATOM 625 N N . LYS A 1 86 ? -16.493 -7.034 13.890 1.00 79.56 86 LYS A N 1
ATOM 626 C CA . LYS A 1 86 ? -15.882 -8.101 13.071 1.00 79.56 86 LYS A CA 1
ATOM 627 C C . LYS A 1 86 ? -15.776 -7.706 11.601 1.00 79.56 86 LYS A C 1
ATOM 629 O O . LYS A 1 86 ? -14.755 -7.979 10.969 1.00 79.56 86 LYS A O 1
ATOM 634 N N . ARG A 1 87 ? -16.809 -7.061 11.049 1.00 76.44 87 ARG A N 1
ATOM 635 C CA . ARG A 1 87 ? -16.825 -6.584 9.658 1.00 76.44 87 ARG A CA 1
ATOM 636 C C . ARG A 1 87 ? -15.721 -5.564 9.417 1.00 76.44 87 ARG A C 1
ATOM 638 O O . ARG A 1 87 ? -14.966 -5.680 8.455 1.00 76.44 87 ARG A O 1
ATOM 645 N N . ALA A 1 88 ? -15.597 -4.591 10.310 1.00 78.25 88 ALA A N 1
ATOM 646 C CA . ALA A 1 88 ? -14.555 -3.584 10.226 1.00 78.25 88 ALA A CA 1
ATOM 647 C C . ALA A 1 88 ? -13.156 -4.201 10.381 1.00 78.25 88 ALA A C 1
ATOM 649 O O . ALA A 1 88 ? -12.270 -3.919 9.576 1.00 78.25 88 ALA A O 1
ATOM 650 N N . TRP A 1 89 ? -12.969 -5.116 11.339 1.00 84.69 89 TRP A N 1
ATOM 651 C CA . TRP A 1 89 ? -11.729 -5.884 11.483 1.00 84.69 89 TRP A CA 1
ATOM 652 C C . TRP A 1 89 ? -11.368 -6.652 10.196 1.00 84.69 89 TRP A C 1
ATOM 654 O O . TRP A 1 89 ? -10.215 -6.628 9.760 1.00 84.69 89 TRP A O 1
ATOM 664 N N . TRP A 1 90 ? -12.345 -7.273 9.530 1.00 77.31 90 TRP A N 1
ATOM 665 C CA . TRP A 1 90 ? -12.132 -7.970 8.258 1.00 77.31 90 TRP A CA 1
ATOM 666 C C . TRP A 1 90 ? -11.625 -7.030 7.157 1.00 77.31 90 TRP A C 1
ATOM 668 O O . TRP A 1 90 ? -10.649 -7.336 6.469 1.00 77.31 90 TRP A O 1
ATOM 678 N N . TYR A 1 91 ? -12.236 -5.853 7.008 1.00 76.50 91 TYR A N 1
ATOM 679 C CA . TYR A 1 91 ? -11.761 -4.846 6.055 1.00 76.50 91 TYR A CA 1
ATOM 680 C C . TYR A 1 91 ? -10.328 -4.392 6.359 1.00 76.50 91 TYR A C 1
ATOM 682 O O . TYR A 1 91 ? -9.497 -4.315 5.455 1.00 76.50 91 TYR A O 1
ATOM 690 N N . LEU A 1 92 ? -9.998 -4.171 7.631 1.00 80.56 92 LEU A N 1
ATOM 691 C CA . LEU A 1 92 ? -8.657 -3.747 8.041 1.00 80.56 92 LEU A CA 1
ATOM 692 C C . LEU A 1 92 ? -7.590 -4.805 7.735 1.00 80.56 92 LEU A C 1
ATOM 694 O O . LEU A 1 92 ? -6.522 -4.485 7.217 1.00 80.56 92 LEU A O 1
ATOM 698 N N . THR A 1 93 ? -7.884 -6.075 8.012 1.00 77.25 93 THR A N 1
ATOM 699 C CA . THR A 1 93 ? -6.953 -7.196 7.782 1.00 77.25 93 THR A CA 1
ATOM 700 C C . THR A 1 93 ? -6.836 -7.618 6.317 1.00 77.25 93 THR A C 1
ATOM 702 O O . THR A 1 93 ? -5.886 -8.303 5.939 1.00 77.25 93 THR A O 1
ATOM 705 N N . THR A 1 94 ? -7.756 -7.163 5.466 1.00 71.75 94 THR A N 1
ATOM 706 C CA . THR A 1 94 ? -7.665 -7.288 4.003 1.00 71.75 94 THR A CA 1
ATOM 707 C C . THR A 1 94 ? -7.026 -6.064 3.335 1.00 71.75 94 THR A C 1
ATOM 709 O O . THR A 1 94 ? -6.850 -6.057 2.119 1.00 71.75 94 THR A O 1
ATOM 712 N N . GLY A 1 95 ? -6.604 -5.062 4.118 1.00 71.06 95 GLY A N 1
ATOM 713 C CA . GLY A 1 95 ? -5.876 -3.884 3.640 1.00 71.06 95 GLY A CA 1
ATOM 714 C C . GLY A 1 95 ? -6.745 -2.660 3.341 1.00 71.06 95 GLY A C 1
ATOM 715 O O . GLY A 1 95 ? -6.222 -1.648 2.881 1.00 71.06 95 GLY A O 1
ATOM 716 N N . ASN A 1 96 ? -8.049 -2.703 3.621 1.00 78.31 96 ASN A N 1
ATOM 717 C CA . ASN A 1 96 ? -8.933 -1.550 3.479 1.00 78.31 96 ASN A CA 1
ATOM 718 C C . ASN A 1 96 ? -8.937 -0.695 4.759 1.00 78.31 96 ASN A C 1
ATOM 720 O O . ASN A 1 96 ? -9.785 -0.843 5.641 1.00 78.31 96 ASN A O 1
ATOM 724 N N . TYR A 1 97 ? -7.990 0.241 4.839 1.00 81.44 97 TYR A N 1
ATOM 725 C CA . TYR A 1 97 ? -7.864 1.167 5.971 1.00 81.44 97 TYR A CA 1
ATOM 726 C C . TYR A 1 97 ? -8.885 2.316 5.955 1.00 81.44 97 TYR A C 1
ATOM 728 O O . TYR A 1 97 ? -9.002 3.018 6.956 1.00 81.44 97 TYR A O 1
ATOM 736 N N . ALA A 1 98 ? -9.696 2.475 4.900 1.00 75.12 98 ALA A N 1
ATOM 737 C CA . ALA A 1 98 ? -10.800 3.442 4.910 1.00 75.12 98 ALA A CA 1
ATOM 738 C C . ALA A 1 98 ? -11.897 3.065 5.928 1.00 75.12 98 ALA A C 1
ATOM 740 O O . ALA A 1 98 ? -12.661 3.923 6.368 1.00 75.12 98 ALA A O 1
ATOM 741 N N . ALA A 1 99 ? -11.933 1.800 6.371 1.00 76.06 99 ALA A N 1
ATOM 742 C CA . ALA A 1 99 ? -12.806 1.329 7.447 1.00 76.06 99 ALA A CA 1
ATOM 743 C C . ALA A 1 99 ? -12.488 1.951 8.826 1.00 76.06 99 ALA A C 1
ATOM 745 O O . ALA A 1 99 ? -13.303 1.852 9.743 1.00 76.06 99 ALA A O 1
ATOM 746 N N . VAL A 1 100 ? -11.343 2.628 8.990 1.00 82.31 100 VAL A N 1
ATOM 747 C CA . VAL A 1 100 ? -10.972 3.303 10.247 1.00 82.31 100 VAL A CA 1
ATOM 748 C C . VAL A 1 100 ? -11.862 4.514 10.536 1.00 82.31 100 VAL A C 1
ATOM 750 O O . VAL A 1 100 ? -12.248 4.727 11.682 1.00 82.31 100 VAL A O 1
ATOM 753 N N . ALA A 1 101 ? -12.240 5.295 9.520 1.00 77.44 101 ALA A N 1
ATOM 754 C CA . ALA A 1 101 ? -13.085 6.474 9.709 1.00 77.44 101 ALA A CA 1
ATOM 755 C C . ALA A 1 101 ? -14.464 6.155 10.336 1.00 77.44 101 ALA A C 1
ATOM 757 O O . ALA A 1 101 ? -14.813 6.799 11.329 1.00 77.44 101 ALA A O 1
ATOM 758 N N . PRO A 1 102 ? -15.244 5.173 9.838 1.00 77.06 102 PRO A N 1
ATOM 759 C CA . PRO A 1 102 ? -16.493 4.776 10.486 1.00 77.06 102 PRO A CA 1
ATOM 760 C C . PRO A 1 102 ? -16.263 4.158 11.874 1.00 77.06 102 PRO A C 1
ATOM 762 O O . PRO A 1 102 ? -17.015 4.475 12.791 1.00 77.06 102 PRO A O 1
ATOM 765 N N . LEU A 1 103 ? -15.192 3.379 12.085 1.00 83.75 103 LEU A N 1
ATOM 766 C CA . LEU A 1 103 ? -14.825 2.881 13.422 1.00 83.75 103 LEU A CA 1
ATOM 767 C C . LEU A 1 103 ? -14.587 4.018 14.427 1.00 83.75 103 LEU A C 1
ATOM 769 O O . LEU A 1 103 ? -15.089 3.977 15.548 1.00 83.75 103 LEU A O 1
ATOM 773 N N . ALA A 1 104 ? -13.879 5.069 14.014 1.00 84.06 104 ALA A N 1
ATOM 774 C CA . ALA A 1 104 ? -13.603 6.238 14.845 1.00 84.06 104 ALA A CA 1
ATOM 775 C C . ALA A 1 104 ? -14.861 7.035 15.219 1.00 84.06 104 ALA A C 1
ATOM 777 O O . ALA A 1 104 ? -14.853 7.751 16.220 1.00 84.06 104 ALA A O 1
ATOM 778 N N . GLN A 1 105 ? -15.937 6.941 14.433 1.00 81.12 105 GLN A N 1
ATOM 779 C CA . GLN A 1 105 ? -17.219 7.554 14.788 1.00 81.12 105 GLN A CA 1
ATOM 780 C C . GLN A 1 105 ? -17.936 6.752 15.878 1.00 81.12 105 GLN A C 1
ATOM 782 O O . GLN A 1 105 ? -18.474 7.339 16.811 1.00 81.12 105 GLN A O 1
ATOM 787 N N . VAL A 1 106 ? -17.867 5.425 15.810 1.00 84.06 106 VAL A N 1
ATOM 788 C CA . VAL A 1 106 ? -18.504 4.499 16.764 1.00 84.06 106 VAL A CA 1
ATOM 789 C C . VAL A 1 106 ? -17.816 4.474 18.103 1.00 84.06 106 VAL A C 1
ATOM 791 O O . VAL A 1 106 ? -18.481 4.431 19.131 1.00 84.06 106 VAL A O 1
ATOM 794 N N . ALA A 1 107 ? -16.488 4.546 18.097 1.00 87.56 107 ALA A N 1
ATOM 795 C CA . ALA A 1 107 ? -15.688 4.572 19.312 1.00 87.56 107 ALA A CA 1
ATOM 796 C C . ALA A 1 107 ? -16.030 5.766 20.228 1.00 87.56 107 ALA A C 1
ATOM 798 O O . ALA A 1 107 ? -15.727 5.742 21.414 1.00 87.56 107 ALA A O 1
ATOM 799 N N . ARG A 1 108 ? -16.697 6.808 19.705 1.00 87.62 108 ARG A N 1
ATOM 800 C CA . ARG A 1 108 ? -17.195 7.953 20.493 1.00 87.62 108 ARG A CA 1
ATOM 801 C C . ARG A 1 108 ? -18.529 7.686 21.194 1.00 87.62 108 ARG A C 1
ATOM 803 O O . ARG A 1 108 ? -18.973 8.526 21.976 1.00 87.62 108 ARG A O 1
ATOM 810 N N . GLY A 1 109 ? -19.192 6.582 20.858 1.00 87.00 109 GLY A N 1
ATOM 811 C CA . GLY A 1 109 ? -20.448 6.150 21.454 1.00 87.00 109 GLY A CA 1
ATOM 812 C C . GLY A 1 109 ? -20.262 5.579 22.860 1.00 87.00 109 GLY A C 1
ATOM 813 O O . GLY A 1 109 ? -19.270 5.833 23.541 1.00 87.00 109 GLY A O 1
ATOM 814 N N . ARG A 1 110 ? -21.245 4.803 23.319 1.00 85.81 110 ARG A N 1
ATOM 815 C CA . ARG A 1 110 ? -21.202 4.106 24.612 1.00 85.81 110 ARG A CA 1
ATOM 816 C C . ARG A 1 110 ? -21.590 2.641 24.430 1.00 85.81 110 ARG A C 1
ATOM 818 O O . ARG A 1 110 ? -22.368 2.316 23.540 1.00 85.81 110 ARG A O 1
ATOM 825 N N . GLY A 1 111 ? -21.099 1.781 25.318 1.00 87.38 111 GLY A N 1
ATOM 826 C CA . GLY A 1 111 ? -21.410 0.352 25.332 1.00 87.38 111 GLY A CA 1
ATOM 827 C C . GLY A 1 111 ? -20.398 -0.509 24.576 1.00 87.38 111 GLY A C 1
ATOM 828 O O . GLY A 1 111 ? -19.411 -0.017 24.035 1.00 87.38 111 GLY A O 1
ATOM 829 N N . GLU A 1 112 ? -20.675 -1.811 24.538 1.00 86.44 112 GLU A N 1
ATOM 830 C CA . GLU A 1 112 ? -19.728 -2.851 24.115 1.00 86.44 112 GLU A CA 1
ATOM 831 C C . GLU A 1 112 ? -19.186 -2.642 22.688 1.00 86.44 112 GLU A C 1
ATOM 833 O O . GLU A 1 112 ? -17.996 -2.810 22.438 1.00 86.44 112 GLU A O 1
ATOM 838 N N . VAL A 1 113 ? -20.028 -2.203 21.746 1.00 83.81 113 VAL A N 1
ATOM 839 C CA . VAL A 1 113 ? -19.607 -1.954 20.355 1.00 83.81 113 VAL A CA 1
ATOM 840 C C . VAL A 1 113 ? -18.632 -0.773 20.263 1.00 83.81 113 VAL A C 1
ATOM 842 O O . VAL A 1 113 ? -17.673 -0.827 19.493 1.00 83.81 113 VAL A O 1
ATOM 845 N N . ALA A 1 114 ? -18.835 0.277 21.067 1.00 86.75 114 ALA A N 1
ATOM 846 C CA . ALA A 1 114 ? -17.927 1.422 21.123 1.00 86.75 114 ALA A CA 1
ATOM 847 C C . ALA A 1 114 ? -16.568 1.030 21.725 1.00 86.75 114 ALA A C 1
ATOM 849 O O . ALA A 1 114 ? -15.530 1.413 21.188 1.00 86.75 114 ALA A O 1
ATOM 850 N N . GLU A 1 115 ? -16.571 0.204 22.774 1.00 90.69 115 GLU A N 1
ATOM 851 C CA . GLU A 1 115 ? -15.353 -0.342 23.390 1.00 90.69 115 GLU A CA 1
ATOM 852 C C . GLU A 1 115 ? -14.570 -1.232 22.411 1.00 90.69 115 GLU A C 1
ATOM 854 O O . GLU A 1 115 ? -13.356 -1.082 22.263 1.00 90.69 115 GLU A O 1
ATOM 859 N N . GLN A 1 116 ? -15.256 -2.103 21.664 1.00 90.12 116 GLN A N 1
ATOM 860 C CA . GLN A 1 116 ? -14.625 -2.937 20.635 1.00 90.12 116 GLN A CA 1
ATOM 861 C C . GLN A 1 116 ? -14.090 -2.115 19.457 1.00 90.12 116 GLN A C 1
ATOM 863 O O . GLN A 1 116 ? -13.014 -2.413 18.933 1.00 90.12 116 GLN A O 1
ATOM 868 N N . ALA A 1 117 ? -14.807 -1.067 19.040 1.00 87.88 117 ALA A N 1
ATOM 869 C CA . ALA A 1 117 ? -14.333 -0.154 18.006 1.00 87.88 117 ALA A CA 1
ATOM 870 C C . ALA A 1 117 ? -13.063 0.583 18.454 1.00 87.88 117 ALA A C 1
ATOM 872 O O . ALA A 1 117 ? -12.100 0.648 17.692 1.00 87.88 117 ALA A O 1
ATOM 873 N N . GLN A 1 118 ? -13.030 1.071 19.697 1.00 92.50 118 GLN A N 1
ATOM 874 C CA . GLN A 1 118 ? -11.856 1.715 20.283 1.00 92.50 118 GLN A CA 1
ATOM 875 C C . GLN A 1 118 ? -10.651 0.761 20.328 1.00 92.50 118 GLN A C 1
ATOM 877 O O . GLN A 1 118 ? -9.569 1.111 19.854 1.00 92.50 118 GLN A O 1
ATOM 882 N N . LEU A 1 119 ? -10.859 -0.479 20.777 1.00 92.44 119 LEU A N 1
ATOM 883 C CA . LEU A 1 119 ? -9.829 -1.521 20.795 1.00 92.44 119 LEU A CA 1
ATOM 884 C C . LEU A 1 119 ? -9.253 -1.808 19.396 1.00 92.44 119 LEU A C 1
ATOM 886 O O . LEU A 1 119 ? -8.048 -2.016 19.238 1.00 92.44 119 LEU A O 1
ATOM 890 N N . LEU A 1 120 ? -10.095 -1.818 18.357 1.00 90.88 120 LEU A N 1
ATOM 891 C CA . LEU A 1 120 ? -9.636 -1.983 16.975 1.00 90.88 120 LEU A CA 1
ATOM 892 C C . LEU A 1 120 ? -8.803 -0.796 16.491 1.00 90.88 120 LEU A C 1
ATOM 894 O O . LEU A 1 120 ? -7.792 -1.017 15.826 1.00 90.88 120 LEU A O 1
ATOM 898 N N . LEU A 1 121 ? -9.193 0.438 16.821 1.00 92.44 121 LEU A N 1
ATOM 899 C CA . LEU A 1 121 ? -8.437 1.638 16.449 1.00 92.44 121 LEU A CA 1
ATOM 900 C C . LEU A 1 121 ? -7.029 1.616 17.049 1.00 92.44 121 LEU A C 1
ATOM 902 O O . LEU A 1 121 ? -6.061 1.832 16.322 1.00 92.44 121 LEU A O 1
ATOM 906 N N . GLU A 1 122 ? -6.914 1.271 18.331 1.00 93.44 122 GLU A N 1
ATOM 907 C CA . GLU A 1 122 ? -5.631 1.146 19.033 1.00 93.44 122 GLU A CA 1
ATOM 908 C C . GLU A 1 122 ? -4.734 0.087 18.382 1.00 93.44 122 GLU A C 1
ATOM 910 O O . GLU A 1 122 ? -3.559 0.331 18.106 1.00 93.44 122 GLU A O 1
ATOM 915 N N . ARG A 1 123 ? -5.300 -1.076 18.035 1.00 93.19 123 ARG A N 1
ATOM 916 C CA . ARG A 1 123 ? -4.560 -2.149 17.351 1.00 93.19 123 ARG A CA 1
ATOM 917 C C . ARG A 1 123 ? -4.133 -1.769 15.937 1.00 93.19 123 ARG A C 1
ATOM 919 O O . ARG A 1 123 ? -3.056 -2.169 15.497 1.00 93.19 123 ARG A O 1
ATOM 926 N N . VAL A 1 124 ? -4.961 -1.025 15.203 1.00 92.62 124 VAL A N 1
ATOM 927 C CA . VAL A 1 124 ? -4.609 -0.510 13.870 1.00 92.62 124 VAL A CA 1
ATOM 928 C C . VAL A 1 124 ? -3.467 0.491 13.977 1.00 92.62 124 VAL A C 1
ATOM 930 O O . VAL A 1 124 ? -2.507 0.392 13.213 1.00 92.62 124 VAL A O 1
ATOM 933 N N . GLU A 1 125 ? -3.556 1.429 14.919 1.00 94.25 125 GLU A N 1
ATOM 934 C CA . GLU A 1 125 ? -2.511 2.415 15.181 1.00 94.25 125 GLU A CA 1
ATOM 935 C C . GLU A 1 125 ? -1.188 1.724 15.515 1.00 94.25 125 GLU A C 1
ATOM 937 O O . GLU A 1 125 ? -0.196 1.938 14.814 1.00 94.25 125 GLU A O 1
ATOM 942 N N . GLN A 1 126 ? -1.196 0.820 16.499 1.00 92.94 126 GLN A N 1
ATOM 943 C CA . GLN A 1 126 ? -0.018 0.052 16.894 1.00 92.94 126 GLN A CA 1
ATOM 944 C C . GLN A 1 126 ? 0.566 -0.729 15.713 1.00 92.94 126 GLN A C 1
ATOM 946 O O . GLN A 1 126 ? 1.768 -0.681 15.466 1.00 92.94 126 GLN A O 1
ATOM 951 N N . HIS A 1 127 ? -0.274 -1.403 14.926 1.00 92.19 127 HIS A N 1
ATOM 952 C CA . HIS A 1 127 ? 0.191 -2.150 13.764 1.00 92.19 127 HIS A CA 1
ATOM 953 C C . HIS A 1 127 ? 0.882 -1.257 12.717 1.00 92.19 127 HIS A C 1
ATOM 955 O O . HIS A 1 127 ? 1.895 -1.654 12.132 1.00 92.19 127 HIS A O 1
ATOM 961 N N . LEU A 1 128 ? 0.346 -0.062 12.453 1.00 91.69 128 LEU A N 1
ATOM 962 C CA . LEU A 1 128 ? 0.947 0.888 11.514 1.00 91.69 128 LEU A CA 1
ATOM 963 C C . LEU A 1 128 ? 2.266 1.460 12.053 1.00 91.69 128 LEU A C 1
ATOM 965 O O . LEU A 1 128 ? 3.207 1.619 11.273 1.00 91.69 128 LEU A O 1
ATOM 969 N N . ILE A 1 129 ? 2.361 1.700 13.364 1.00 94.00 129 ILE A N 1
ATOM 970 C CA . ILE A 1 129 ? 3.605 2.103 14.037 1.00 94.00 129 ILE A CA 1
ATOM 971 C C . ILE A 1 129 ? 4.655 0.994 13.929 1.00 94.00 129 ILE A C 1
ATOM 973 O O . ILE A 1 129 ? 5.747 1.245 13.430 1.00 94.00 129 ILE A O 1
ATOM 977 N N . GLU A 1 130 ? 4.321 -0.250 14.270 1.00 90.00 130 GLU A N 1
ATOM 978 C CA . GLU A 1 130 ? 5.261 -1.374 14.173 1.00 90.00 130 GLU A CA 1
ATOM 979 C C . GLU A 1 130 ? 5.766 -1.590 12.740 1.00 90.00 130 GLU A C 1
ATOM 981 O O . GLU A 1 130 ? 6.915 -1.978 12.515 1.00 90.00 130 GLU A O 1
ATOM 986 N N . ARG A 1 131 ? 4.905 -1.370 11.738 1.00 90.62 131 ARG A N 1
ATOM 987 C CA . ARG A 1 131 ? 5.310 -1.420 10.327 1.00 90.62 131 ARG A CA 1
ATOM 988 C C . ARG A 1 131 ? 6.269 -0.295 9.965 1.00 90.62 131 ARG A C 1
ATOM 990 O O . ARG A 1 131 ? 7.159 -0.526 9.151 1.00 90.62 131 ARG A O 1
ATOM 997 N N . PHE A 1 132 ? 6.073 0.890 10.534 1.00 92.25 132 PHE A N 1
ATOM 998 C CA . PHE A 1 132 ? 6.971 2.024 10.353 1.00 92.25 132 PHE A CA 1
ATOM 999 C C . PHE A 1 132 ? 8.333 1.760 10.999 1.00 92.25 132 PHE A C 1
ATOM 1001 O O . PHE A 1 132 ? 9.352 1.942 10.347 1.00 92.25 132 PHE A O 1
ATOM 1008 N N . GLU A 1 133 ? 8.360 1.248 12.227 1.00 90.75 133 GLU A N 1
ATOM 1009 C CA . GLU A 1 133 ? 9.598 0.924 12.951 1.00 90.75 133 GLU A CA 1
ATOM 1010 C C . GLU A 1 133 ? 10.423 -0.174 12.266 1.00 90.75 133 GLU A C 1
ATOM 1012 O O . GLU A 1 133 ? 11.651 -0.165 12.318 1.00 90.75 133 GLU A O 1
ATOM 1017 N N . LYS A 1 134 ? 9.758 -1.115 11.586 1.00 88.69 134 LYS A N 1
ATOM 1018 C CA . LYS A 1 134 ? 10.413 -2.175 10.801 1.00 88.69 134 LYS A CA 1
ATOM 1019 C C . LYS A 1 134 ? 10.882 -1.708 9.422 1.00 88.69 134 LYS A C 1
ATOM 1021 O O . LYS A 1 134 ? 11.546 -2.474 8.721 1.00 88.69 134 LYS A O 1
ATOM 1026 N N . LEU A 1 135 ? 10.510 -0.503 8.992 1.00 89.56 135 LEU A N 1
ATOM 1027 C CA . LEU A 1 135 ? 10.893 0.016 7.688 1.00 89.56 135 LEU A CA 1
ATOM 1028 C C . LEU A 1 135 ? 12.349 0.487 7.726 1.00 89.56 135 LEU A C 1
ATOM 1030 O O . LEU A 1 135 ? 12.729 1.325 8.538 1.00 89.56 135 LEU A O 1
ATOM 1034 N N . SER A 1 136 ? 13.171 -0.027 6.815 1.00 86.69 136 SER A N 1
ATOM 1035 C CA . SER A 1 136 ? 14.552 0.434 6.678 1.00 86.69 136 SER A CA 1
ATOM 1036 C C . SER A 1 136 ? 14.580 1.831 6.055 1.00 86.69 136 SER A C 1
ATOM 1038 O O . SER A 1 136 ? 14.257 1.988 4.879 1.00 86.69 136 SER A O 1
ATOM 1040 N N . LEU A 1 137 ? 14.973 2.833 6.837 1.00 89.62 137 LEU A N 1
ATOM 1041 C CA . LEU A 1 137 ? 15.192 4.208 6.388 1.00 89.62 137 LEU A CA 1
ATOM 1042 C C . LEU A 1 137 ? 16.694 4.552 6.496 1.00 89.62 137 LEU A C 1
ATOM 1044 O O . LEU A 1 137 ? 17.331 4.102 7.451 1.00 89.62 137 LEU A O 1
ATOM 1048 N N . PRO A 1 138 ? 17.279 5.325 5.558 1.00 89.56 138 PRO A N 1
ATOM 1049 C CA . PRO A 1 138 ? 16.640 5.929 4.387 1.00 89.56 138 PRO A CA 1
ATOM 1050 C C . PRO A 1 138 ? 16.276 4.904 3.301 1.00 89.56 138 PRO A C 1
ATOM 1052 O O . PRO A 1 138 ? 16.848 3.814 3.218 1.00 89.56 138 PRO A O 1
ATOM 1055 N N . ILE A 1 139 ? 15.303 5.248 2.454 1.00 90.94 139 ILE A N 1
ATOM 1056 C CA . ILE A 1 139 ? 14.808 4.356 1.394 1.00 90.94 139 ILE A CA 1
ATOM 1057 C C . ILE A 1 139 ? 15.883 4.191 0.307 1.00 90.94 139 ILE A C 1
ATOM 1059 O O .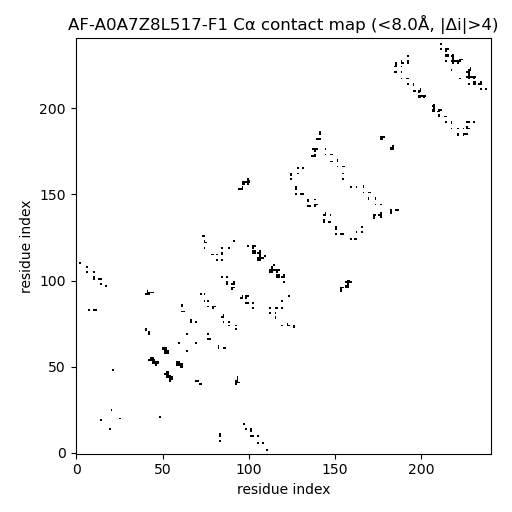 ILE A 1 139 ? 16.086 5.074 -0.524 1.00 90.94 139 ILE A O 1
ATOM 1063 N N . ALA A 1 140 ? 16.552 3.036 0.295 1.00 85.12 140 ALA A N 1
ATOM 1064 C CA . ALA A 1 140 ? 17.680 2.770 -0.604 1.00 85.12 140 ALA A CA 1
ATOM 1065 C C . ALA A 1 140 ? 17.323 1.979 -1.876 1.00 85.12 140 ALA A C 1
ATOM 1067 O O . ALA A 1 140 ? 18.114 1.936 -2.812 1.00 85.12 140 ALA A O 1
ATOM 1068 N N . ASN A 1 141 ? 16.171 1.302 -1.920 1.00 85.38 141 ASN A N 1
ATOM 1069 C CA . ASN A 1 141 ? 15.807 0.434 -3.043 1.00 85.38 141 ASN A CA 1
ATOM 1070 C C . ASN A 1 141 ? 14.291 0.398 -3.295 1.00 85.38 141 ASN A C 1
ATOM 1072 O O . ASN A 1 141 ? 13.487 0.806 -2.454 1.00 85.38 141 ASN A O 1
ATOM 1076 N N . ILE A 1 142 ? 13.906 -0.147 -4.452 1.00 82.12 142 ILE A N 1
ATOM 1077 C CA . ILE A 1 142 ? 12.512 -0.202 -4.916 1.00 82.12 142 ILE A CA 1
ATOM 1078 C C . ILE A 1 142 ? 11.590 -1.031 -4.013 1.00 82.12 142 ILE A C 1
ATOM 1080 O O . ILE A 1 142 ? 10.418 -0.700 -3.866 1.00 82.12 142 ILE A O 1
ATOM 1084 N N . ALA A 1 143 ? 12.099 -2.088 -3.370 1.00 83.50 143 ALA A N 1
ATOM 1085 C CA . ALA A 1 143 ? 11.287 -2.916 -2.480 1.00 83.50 143 ALA A CA 1
ATOM 1086 C C . ALA A 1 143 ? 10.919 -2.146 -1.205 1.00 83.50 143 ALA A C 1
ATOM 1088 O O . ALA A 1 143 ? 9.757 -2.142 -0.794 1.00 83.50 143 ALA A O 1
ATOM 1089 N N . THR A 1 144 ? 11.890 -1.439 -0.625 1.00 85.06 144 THR A N 1
ATOM 1090 C CA . THR A 1 144 ? 11.666 -0.545 0.512 1.00 85.06 144 THR A CA 1
ATOM 1091 C C . THR A 1 144 ? 10.770 0.629 0.124 1.00 85.06 144 THR A C 1
ATOM 1093 O O . THR A 1 144 ? 9.860 0.958 0.880 1.00 85.06 144 THR A O 1
ATOM 1096 N N . HIS A 1 145 ? 10.953 1.213 -1.067 1.00 88.56 145 HIS A N 1
ATOM 1097 C CA . HIS A 1 145 ? 10.081 2.272 -1.585 1.00 88.56 145 HIS A CA 1
ATOM 1098 C C . HIS A 1 145 ? 8.620 1.808 -1.668 1.00 88.56 145 HIS A C 1
ATOM 1100 O O . HIS A 1 145 ? 7.721 2.479 -1.173 1.00 88.56 145 HIS A O 1
ATOM 1106 N N . ASP A 1 146 ? 8.370 0.624 -2.228 1.00 84.31 146 ASP A N 1
ATOM 1107 C CA . ASP A 1 146 ? 7.019 0.073 -2.352 1.00 84.31 146 ASP A CA 1
ATOM 1108 C C . ASP A 1 146 ? 6.380 -0.281 -1.006 1.00 84.31 146 ASP A C 1
ATOM 1110 O O . ASP A 1 146 ? 5.155 -0.232 -0.858 1.00 84.31 146 ASP A O 1
ATOM 1114 N N . ALA A 1 147 ? 7.187 -0.697 -0.031 1.00 84.00 147 ALA A N 1
ATOM 1115 C CA . ALA A 1 147 ? 6.721 -0.922 1.331 1.00 84.00 147 ALA A CA 1
ATOM 1116 C C . ALA A 1 147 ? 6.368 0.406 2.021 1.00 84.00 147 ALA A C 1
ATOM 1118 O O . ALA A 1 147 ? 5.318 0.497 2.662 1.00 84.00 147 ALA A O 1
ATOM 1119 N N . ALA A 1 148 ? 7.209 1.428 1.839 1.00 86.56 148 ALA A N 1
ATOM 1120 C CA . ALA A 1 148 ? 7.033 2.770 2.379 1.00 86.56 148 ALA A CA 1
ATOM 1121 C C . ALA A 1 148 ? 5.801 3.472 1.794 1.00 86.56 148 ALA A C 1
ATOM 1123 O O . ALA A 1 148 ? 4.985 3.980 2.558 1.00 86.56 148 ALA A O 1
ATOM 1124 N N . GLN A 1 149 ? 5.619 3.436 0.468 1.00 89.44 149 GLN A N 1
ATOM 1125 C CA . GLN A 1 149 ? 4.463 4.036 -0.204 1.00 89.44 149 GLN A CA 1
ATOM 1126 C C . GLN A 1 149 ? 3.158 3.398 0.279 1.00 89.44 149 GLN A C 1
ATOM 1128 O O . GLN A 1 149 ? 2.254 4.100 0.711 1.00 89.44 149 GLN A O 1
ATOM 1133 N N . ARG A 1 150 ? 3.089 2.061 0.323 1.00 87.38 150 ARG A N 1
ATOM 1134 C CA . ARG A 1 150 ? 1.901 1.364 0.841 1.00 87.38 150 ARG A CA 1
ATOM 1135 C C . ARG A 1 150 ? 1.612 1.694 2.298 1.00 87.38 150 ARG A C 1
ATOM 1137 O O . ARG A 1 150 ? 0.456 1.818 2.681 1.00 87.38 150 ARG A O 1
ATOM 1144 N N . LEU A 1 151 ? 2.648 1.794 3.131 1.00 90.94 151 LEU A N 1
ATOM 1145 C CA . LEU A 1 151 ? 2.469 2.193 4.522 1.00 90.94 151 LEU A CA 1
ATOM 1146 C C . LEU A 1 151 ? 1.937 3.627 4.622 1.00 90.94 151 LEU A C 1
ATOM 1148 O O . LEU A 1 151 ? 1.011 3.864 5.390 1.00 90.94 151 LEU A O 1
ATOM 1152 N N . PHE A 1 152 ? 2.482 4.548 3.826 1.00 91.25 152 PHE A N 1
ATOM 1153 C CA . PHE A 1 152 ? 2.012 5.926 3.751 1.00 91.25 152 PHE A CA 1
ATOM 1154 C C . PHE A 1 152 ? 0.537 5.992 3.334 1.00 91.25 152 PHE A C 1
ATOM 1156 O O . PHE A 1 152 ? -0.255 6.612 4.040 1.00 91.25 152 PHE A O 1
ATOM 1163 N N . ASP A 1 153 ? 0.151 5.281 2.273 1.00 87.75 153 ASP A N 1
ATOM 1164 C CA . ASP A 1 153 ? -1.232 5.239 1.785 1.00 87.75 153 ASP A CA 1
ATOM 1165 C C . ASP A 1 153 ? -2.185 4.688 2.859 1.00 87.75 153 ASP A C 1
ATOM 1167 O O . ASP A 1 153 ? -3.251 5.251 3.101 1.00 87.75 153 ASP A O 1
ATOM 1171 N N . HIS A 1 154 ? -1.785 3.626 3.569 1.00 88.94 154 HIS A N 1
ATOM 1172 C CA . HIS A 1 154 ? -2.574 3.068 4.672 1.00 88.94 154 HIS A CA 1
ATOM 1173 C C . HIS A 1 154 ? -2.709 4.045 5.848 1.00 88.94 154 HIS A C 1
ATOM 1175 O O . HIS A 1 154 ? -3.787 4.163 6.429 1.00 88.94 154 HIS A O 1
ATOM 1181 N N . MET A 1 155 ? -1.631 4.753 6.205 1.00 91.38 155 MET A N 1
ATOM 1182 C CA . MET A 1 155 ? -1.660 5.778 7.251 1.00 91.38 155 MET A CA 1
ATOM 1183 C C . MET A 1 155 ? -2.537 6.969 6.850 1.00 91.38 155 MET A C 1
ATOM 1185 O O . MET A 1 155 ? -3.235 7.519 7.697 1.00 91.38 155 MET A O 1
ATOM 1189 N N . GLN A 1 156 ? -2.507 7.381 5.583 1.00 88.31 156 GLN A N 1
ATOM 1190 C CA . GLN A 1 156 ? -3.330 8.477 5.082 1.00 88.31 156 GLN A CA 1
ATOM 1191 C C . GLN A 1 156 ? -4.810 8.082 5.058 1.00 88.31 156 GLN A C 1
ATOM 1193 O O . GLN A 1 156 ? -5.650 8.826 5.562 1.00 88.31 156 GLN A O 1
ATOM 1198 N N . ALA A 1 157 ? -5.121 6.897 4.525 1.00 83.50 157 ALA A N 1
ATOM 1199 C CA . ALA A 1 157 ? -6.481 6.371 4.449 1.00 83.50 157 ALA A CA 1
ATOM 1200 C C . ALA A 1 157 ? -7.098 6.113 5.831 1.00 83.50 157 ALA A C 1
ATOM 1202 O O . ALA A 1 157 ? -8.310 6.249 5.986 1.00 83.50 157 ALA A O 1
ATOM 1203 N N . SER A 1 158 ? -6.285 5.772 6.840 1.00 86.19 158 SER A N 1
ATOM 1204 C CA . SER A 1 158 ? -6.782 5.553 8.201 1.00 86.19 158 SER A CA 1
ATOM 1205 C C . SER A 1 158 ? -7.235 6.843 8.893 1.00 86.19 158 SER A C 1
ATOM 1207 O O . SER A 1 158 ? -8.113 6.807 9.751 1.00 86.19 158 SER A O 1
ATOM 1209 N N . GLY A 1 159 ? -6.644 7.994 8.555 1.00 84.56 159 GLY A N 1
ATOM 1210 C CA . GLY A 1 159 ? -6.974 9.278 9.181 1.00 84.56 159 GLY A CA 1
ATOM 1211 C C . GLY A 1 159 ? -6.613 9.382 10.674 1.00 84.56 159 GLY A C 1
ATOM 1212 O O . GLY A 1 159 ? -7.081 10.300 11.353 1.00 84.56 159 GLY A O 1
ATOM 1213 N N . ILE A 1 160 ? -5.789 8.469 11.203 1.00 89.31 160 ILE A N 1
ATOM 1214 C CA . ILE A 1 160 ? -5.373 8.461 12.615 1.00 89.31 160 ILE A CA 1
ATOM 1215 C C . ILE A 1 160 ? -4.385 9.606 12.863 1.00 89.31 160 ILE A C 1
ATOM 1217 O O . ILE A 1 160 ? -3.272 9.619 12.338 1.00 89.31 160 ILE A O 1
ATOM 1221 N N . ARG A 1 161 ? -4.782 10.572 13.700 1.00 88.88 161 ARG A N 1
ATOM 1222 C CA . ARG A 1 161 ? -4.015 11.810 13.933 1.00 88.88 161 ARG A CA 1
ATOM 1223 C C . ARG A 1 161 ? -2.650 11.576 14.580 1.00 88.88 161 ARG A C 1
ATOM 1225 O O . ARG A 1 161 ? -1.706 12.294 14.262 1.00 88.88 161 ARG A O 1
ATOM 1232 N N . ASN A 1 162 ? -2.532 10.566 15.438 1.00 91.62 162 ASN A N 1
ATOM 1233 C CA . ASN A 1 162 ? -1.284 10.233 16.129 1.00 91.62 162 ASN A CA 1
ATOM 1234 C C . ASN A 1 162 ? -0.172 9.761 15.178 1.00 91.62 162 ASN A C 1
ATOM 1236 O O . ASN A 1 162 ? 1.000 9.812 15.535 1.00 91.62 162 ASN A O 1
ATOM 1240 N N . LEU A 1 163 ? -0.516 9.370 13.945 1.00 92.62 163 LEU A N 1
ATOM 1241 C CA . LEU A 1 163 ? 0.444 8.936 12.926 1.00 92.62 163 LEU A CA 1
ATOM 1242 C C . LEU A 1 163 ? 1.016 10.099 12.098 1.00 92.62 163 LEU A C 1
ATOM 1244 O O . LEU A 1 163 ? 1.801 9.876 11.176 1.00 92.62 163 LEU A O 1
ATOM 1248 N N . ALA A 1 164 ? 0.634 11.348 12.392 1.00 93.19 164 ALA A N 1
ATOM 1249 C CA . ALA A 1 164 ? 1.020 12.513 11.594 1.00 93.19 164 ALA A CA 1
ATOM 1250 C C . ALA A 1 164 ? 2.542 12.699 11.496 1.00 93.19 164 ALA A C 1
ATOM 1252 O O . ALA A 1 164 ? 3.047 13.121 10.454 1.00 93.19 164 ALA A O 1
ATOM 1253 N N . GLN A 1 165 ? 3.289 12.377 12.557 1.00 95.38 165 GLN A N 1
ATOM 1254 C CA . GLN A 1 165 ? 4.745 12.486 12.532 1.00 95.38 165 GLN A CA 1
ATOM 1255 C C . GLN A 1 165 ? 5.364 11.442 11.594 1.00 95.38 165 GLN A C 1
ATOM 1257 O O . GLN A 1 165 ? 6.181 11.788 10.743 1.00 95.38 165 GLN A O 1
ATOM 1262 N N . GLN A 1 166 ? 4.930 10.185 11.686 1.00 96.06 166 GLN A N 1
ATOM 1263 C CA . GLN A 1 166 ? 5.379 9.089 10.828 1.00 96.06 166 GLN A CA 1
ATOM 1264 C C . GLN A 1 166 ? 5.023 9.362 9.361 1.00 96.06 166 GLN A C 1
ATOM 1266 O O . GLN A 1 166 ? 5.866 9.179 8.485 1.00 96.06 166 GLN A O 1
ATOM 1271 N N . GLN A 1 167 ? 3.825 9.890 9.086 1.00 95.44 167 GLN A N 1
ATOM 1272 C CA . GLN A 1 167 ? 3.416 10.310 7.740 1.00 95.44 167 GLN A CA 1
ATOM 1273 C C . GLN A 1 167 ? 4.340 11.388 7.160 1.00 95.44 167 GLN A C 1
ATOM 1275 O O . GLN A 1 167 ? 4.732 11.302 5.993 1.00 95.44 167 GLN A O 1
ATOM 1280 N N . ARG A 1 168 ? 4.724 12.396 7.957 1.00 96.12 168 ARG A N 1
ATOM 1281 C CA . ARG A 1 168 ? 5.675 13.440 7.531 1.00 96.12 168 ARG A CA 1
ATOM 1282 C C . ARG A 1 168 ? 7.056 12.862 7.244 1.00 96.12 168 ARG A C 1
ATOM 1284 O O . ARG A 1 168 ? 7.662 13.229 6.233 1.00 96.12 168 ARG A O 1
ATOM 1291 N N . THR A 1 169 ? 7.527 11.945 8.088 1.00 95.88 169 THR A N 1
ATOM 1292 C CA . THR A 1 169 ? 8.793 11.239 7.865 1.00 95.88 169 THR A CA 1
ATOM 1293 C C . THR A 1 169 ? 8.742 10.444 6.564 1.00 95.88 169 THR A C 1
ATOM 1295 O O . THR A 1 169 ? 9.586 10.660 5.703 1.00 95.88 169 THR A O 1
ATOM 1298 N N . LEU A 1 170 ? 7.710 9.617 6.351 1.00 95.31 170 LEU A N 1
ATOM 1299 C CA . LEU A 1 170 ? 7.542 8.858 5.106 1.00 95.31 170 LEU A CA 1
ATOM 1300 C C . LEU A 1 170 ? 7.450 9.768 3.882 1.00 95.31 170 LEU A C 1
ATOM 1302 O O . LEU A 1 170 ? 8.091 9.489 2.878 1.00 95.31 170 LEU A O 1
ATOM 1306 N N . THR A 1 171 ? 6.717 10.880 3.963 1.00 96.06 171 THR A N 1
ATOM 1307 C CA . THR A 1 171 ? 6.627 11.858 2.863 1.00 96.06 171 THR A CA 1
ATOM 1308 C C . THR A 1 171 ? 8.004 12.401 2.487 1.00 96.06 171 THR A C 1
ATOM 1310 O O . THR A 1 171 ? 8.333 12.534 1.307 1.00 96.06 171 THR A O 1
ATOM 1313 N N . THR A 1 172 ? 8.811 12.732 3.496 1.00 96.00 172 THR A N 1
ATOM 1314 C CA . THR A 1 172 ? 10.165 13.260 3.303 1.00 96.00 172 THR A CA 1
ATOM 1315 C C . THR A 1 172 ? 11.078 12.199 2.703 1.00 96.00 172 THR A C 1
ATOM 1317 O O . THR A 1 172 ? 11.736 12.457 1.698 1.00 96.00 172 THR A O 1
ATOM 1320 N N . GLU A 1 173 ? 11.056 10.991 3.260 1.00 95.25 173 GLU A N 1
ATOM 1321 C CA . GLU A 1 173 ? 11.869 9.871 2.795 1.00 95.25 173 GLU A CA 1
ATOM 1322 C C . GLU A 1 173 ? 11.496 9.435 1.378 1.00 95.25 173 GLU A C 1
ATOM 1324 O O . GLU A 1 173 ? 12.384 9.275 0.551 1.00 95.25 173 GLU A O 1
ATOM 1329 N N . LEU A 1 174 ? 10.206 9.341 1.040 1.00 92.94 174 LEU A N 1
ATOM 1330 C CA . LEU A 1 174 ? 9.736 9.042 -0.320 1.00 92.94 174 LEU A CA 1
ATOM 1331 C C . LEU A 1 174 ? 10.181 10.116 -1.321 1.00 92.94 174 LEU A C 1
ATOM 1333 O O . LEU A 1 174 ? 10.623 9.799 -2.425 1.00 92.94 174 LEU A O 1
ATOM 1337 N N . ARG A 1 175 ? 10.134 11.396 -0.933 1.00 93.94 175 ARG A N 1
ATOM 1338 C CA . ARG A 1 175 ? 10.631 12.494 -1.773 1.00 93.94 175 ARG A CA 1
ATOM 1339 C C . ARG A 1 175 ? 12.145 12.422 -1.972 1.00 93.94 175 ARG A C 1
ATOM 1341 O O . ARG A 1 175 ? 12.617 12.677 -3.077 1.00 93.94 175 ARG A O 1
ATOM 1348 N N . ASN A 1 176 ? 12.900 12.104 -0.924 1.00 92.56 176 ASN A N 1
ATOM 1349 C CA . ASN A 1 176 ? 14.351 11.936 -1.005 1.00 92.56 176 ASN A CA 1
ATOM 1350 C C . ASN A 1 176 ? 14.712 10.728 -1.876 1.00 92.56 176 ASN A C 1
ATOM 1352 O O . ASN A 1 176 ? 15.580 10.829 -2.740 1.00 92.56 176 ASN A O 1
ATOM 1356 N N . ALA A 1 177 ? 13.979 9.627 -1.720 1.00 90.19 177 ALA A N 1
ATOM 1357 C CA . ALA A 1 177 ? 14.101 8.416 -2.520 1.00 90.19 177 ALA A CA 1
ATOM 1358 C C . ALA A 1 177 ? 13.893 8.706 -4.016 1.00 90.19 177 ALA A C 1
ATOM 1360 O O . ALA A 1 177 ? 14.693 8.287 -4.844 1.00 90.19 177 ALA A O 1
ATOM 1361 N N . ALA A 1 178 ? 12.882 9.509 -4.363 1.00 86.94 178 ALA A N 1
ATOM 1362 C CA . ALA A 1 178 ? 12.618 9.921 -5.743 1.00 86.94 178 ALA A CA 1
ATOM 1363 C C . ALA A 1 178 ? 13.714 10.820 -6.356 1.00 86.94 178 ALA A C 1
ATOM 1365 O O . ALA A 1 178 ? 13.748 10.999 -7.571 1.00 86.94 178 ALA A O 1
ATOM 1366 N N . ARG A 1 179 ? 14.597 11.404 -5.534 1.00 90.31 179 ARG A N 1
ATOM 1367 C CA . ARG A 1 179 ? 15.756 12.198 -5.979 1.00 90.31 179 ARG A CA 1
ATOM 1368 C C . ARG A 1 179 ? 17.036 11.374 -6.090 1.00 90.31 179 ARG A C 1
ATOM 1370 O O . ARG A 1 179 ? 18.010 11.873 -6.646 1.00 90.31 179 ARG A O 1
ATOM 1377 N N . ASN A 1 180 ? 17.053 10.148 -5.565 1.00 90.56 180 ASN A N 1
ATOM 1378 C CA . ASN A 1 180 ? 18.166 9.229 -5.759 1.00 90.56 180 ASN A CA 1
ATOM 1379 C C . ASN A 1 180 ? 18.167 8.770 -7.233 1.00 90.56 180 ASN A C 1
ATOM 1381 O O . ASN A 1 180 ? 17.176 8.168 -7.648 1.00 90.56 180 ASN A O 1
ATOM 1385 N N . PRO A 1 181 ? 19.230 9.037 -8.019 1.00 88.25 181 PRO A N 1
ATOM 1386 C CA . PRO A 1 181 ? 19.261 8.728 -9.449 1.00 88.25 181 PRO A CA 1
ATOM 1387 C C . PRO A 1 181 ? 18.948 7.264 -9.775 1.00 88.25 181 PRO A C 1
ATOM 1389 O O . PRO A 1 181 ? 18.114 7.001 -10.640 1.00 88.25 181 PRO A O 1
ATOM 1392 N N . ASP A 1 182 ? 19.526 6.322 -9.026 1.00 86.06 182 ASP A N 1
ATOM 1393 C CA . ASP A 1 182 ? 19.355 4.889 -9.284 1.00 86.06 182 ASP A CA 1
ATOM 1394 C C . ASP A 1 182 ? 17.904 4.450 -9.051 1.00 86.06 182 ASP A C 1
ATOM 1396 O O . ASP A 1 182 ? 17.322 3.691 -9.830 1.00 86.06 182 ASP A O 1
ATOM 1400 N N . LEU A 1 183 ? 17.280 4.963 -7.988 1.00 88.94 183 LEU A N 1
ATOM 1401 C CA . LEU A 1 183 ? 15.886 4.658 -7.681 1.00 88.94 183 LEU A CA 1
ATOM 1402 C C . LEU A 1 183 ? 14.916 5.403 -8.606 1.00 88.94 183 LEU A C 1
ATOM 1404 O O . LEU A 1 183 ? 13.877 4.853 -8.968 1.00 88.94 183 LEU A O 1
ATOM 1408 N N . ALA A 1 184 ? 15.245 6.628 -9.014 1.00 88.75 184 ALA A N 1
ATOM 1409 C CA . ALA A 1 184 ? 14.454 7.397 -9.968 1.00 88.75 184 ALA A CA 1
ATOM 1410 C C . ALA A 1 184 ? 14.389 6.691 -11.329 1.00 88.75 184 ALA A C 1
ATOM 1412 O O . ALA A 1 184 ? 13.310 6.582 -11.918 1.00 88.75 184 ALA A O 1
ATOM 1413 N N . ASP A 1 185 ? 15.516 6.157 -11.797 1.00 90.69 185 ASP A N 1
ATOM 1414 C CA . ASP A 1 185 ? 15.572 5.362 -13.019 1.00 90.69 185 ASP A CA 1
ATOM 1415 C C . ASP A 1 185 ? 14.807 4.042 -12.869 1.00 90.69 185 ASP A C 1
ATOM 1417 O O . ASP A 1 185 ? 14.034 3.680 -13.757 1.00 90.69 185 ASP A O 1
ATOM 1421 N N . GLU A 1 186 ? 14.913 3.364 -11.723 1.00 88.25 186 GLU A N 1
ATOM 1422 C CA . GLU A 1 186 ? 14.139 2.153 -11.425 1.00 88.25 186 GLU A CA 1
ATOM 1423 C C . GLU A 1 186 ? 12.615 2.414 -11.419 1.00 88.25 186 GLU A C 1
ATOM 1425 O O . GLU A 1 186 ? 11.838 1.636 -11.982 1.00 88.25 186 GLU A O 1
ATOM 1430 N N . LEU A 1 187 ? 12.170 3.534 -10.840 1.00 87.12 187 LEU A N 1
ATOM 1431 C CA . LEU A 1 187 ? 10.764 3.960 -10.821 1.00 87.12 187 LEU A CA 1
ATOM 1432 C C . LEU A 1 187 ? 10.257 4.349 -12.216 1.00 87.12 187 LEU A C 1
ATOM 1434 O O . LEU A 1 187 ? 9.133 3.990 -12.597 1.00 87.12 187 LEU A O 1
ATOM 1438 N N . ARG A 1 188 ? 11.085 5.044 -13.005 1.00 88.69 188 ARG A N 1
ATOM 1439 C CA . ARG A 1 188 ? 10.774 5.381 -14.400 1.00 88.69 188 ARG A CA 1
ATOM 1440 C C . ARG A 1 188 ? 10.646 4.110 -15.236 1.00 88.69 188 ARG A C 1
ATOM 1442 O O . ARG A 1 188 ? 9.662 3.959 -15.963 1.00 88.69 188 ARG A O 1
ATOM 1449 N N . ALA A 1 189 ? 11.586 3.178 -15.078 1.00 87.62 189 ALA A N 1
ATOM 1450 C CA . ALA A 1 189 ? 11.583 1.901 -15.775 1.00 87.62 189 ALA A CA 1
ATOM 1451 C C . ALA A 1 189 ? 10.341 1.072 -15.432 1.00 87.62 189 ALA A C 1
ATOM 1453 O O . ALA A 1 189 ? 9.697 0.532 -16.330 1.00 87.62 189 ALA A O 1
ATOM 1454 N N . ARG A 1 190 ? 9.947 1.028 -14.151 1.00 87.62 190 ARG A N 1
ATOM 1455 C CA . ARG A 1 190 ? 8.708 0.377 -13.703 1.00 87.62 190 ARG A CA 1
ATOM 1456 C C . ARG A 1 190 ? 7.476 0.941 -14.397 1.00 87.62 190 ARG A C 1
ATOM 1458 O O . ARG A 1 190 ? 6.657 0.184 -14.912 1.00 87.62 190 ARG A O 1
ATOM 1465 N N . THR A 1 191 ? 7.334 2.262 -14.369 1.00 87.94 191 THR A N 1
ATOM 1466 C CA . THR A 1 191 ? 6.164 2.954 -14.923 1.00 87.94 191 THR A CA 1
ATOM 1467 C C . THR A 1 191 ? 6.055 2.708 -16.425 1.00 87.94 191 THR A C 1
ATOM 1469 O O . THR A 1 191 ? 4.984 2.358 -16.918 1.00 87.94 191 THR A O 1
ATOM 1472 N N . ALA A 1 192 ? 7.176 2.812 -17.146 1.00 84.75 192 ALA A N 1
ATOM 1473 C CA . ALA A 1 192 ? 7.231 2.488 -18.566 1.00 84.75 192 ALA A CA 1
ATOM 1474 C C . ALA A 1 192 ? 6.864 1.019 -18.822 1.00 84.75 192 ALA A C 1
ATOM 1476 O O . ALA A 1 192 ? 6.021 0.744 -19.670 1.00 84.75 192 ALA A O 1
ATOM 1477 N N . PHE A 1 193 ? 7.434 0.085 -18.055 1.00 87.00 193 PHE A N 1
ATOM 1478 C CA . PHE A 1 193 ? 7.184 -1.345 -18.222 1.00 87.00 193 PHE A CA 1
ATOM 1479 C C . PHE A 1 193 ? 5.697 -1.698 -18.112 1.00 87.00 193 PHE A C 1
ATOM 1481 O O . PHE A 1 193 ? 5.174 -2.386 -18.985 1.00 87.00 193 PHE A O 1
ATOM 1488 N N . PHE A 1 194 ? 5.003 -1.228 -17.070 1.00 85.31 194 PHE A N 1
ATOM 1489 C CA . PHE A 1 194 ? 3.583 -1.549 -16.887 1.00 85.31 194 PHE A CA 1
ATOM 1490 C C . PHE A 1 194 ? 2.694 -0.913 -17.958 1.00 85.31 194 PHE A C 1
ATOM 1492 O O . PHE A 1 194 ? 1.808 -1.587 -18.478 1.00 85.31 194 PHE A O 1
ATOM 1499 N N . ARG A 1 195 ? 2.990 0.324 -18.376 1.00 83.19 195 ARG A N 1
ATOM 1500 C CA . ARG A 1 195 ? 2.292 0.956 -19.504 1.00 83.19 195 ARG A CA 1
ATOM 1501 C C . ARG A 1 195 ? 2.456 0.151 -20.797 1.00 83.19 195 ARG A C 1
ATOM 1503 O O . ARG A 1 195 ? 1.501 -0.029 -21.541 1.00 83.19 195 ARG A O 1
ATOM 1510 N N . LEU A 1 196 ? 3.659 -0.357 -21.067 1.00 82.94 196 LEU A N 1
ATOM 1511 C CA . LEU A 1 196 ? 3.920 -1.205 -22.234 1.00 82.94 196 LEU A CA 1
ATOM 1512 C C . LEU A 1 196 ? 3.238 -2.571 -22.109 1.00 82.94 196 LEU A C 1
ATOM 1514 O O . LEU A 1 196 ? 2.741 -3.107 -23.096 1.00 82.94 196 LEU A O 1
ATOM 1518 N N . GLN A 1 197 ? 3.170 -3.130 -20.898 1.00 83.94 197 GLN A N 1
ATOM 1519 C CA . GLN A 1 197 ? 2.492 -4.397 -20.641 1.00 83.94 197 GLN A CA 1
ATOM 1520 C C . GLN A 1 197 ? 1.000 -4.324 -20.992 1.00 83.94 197 GLN A C 1
ATOM 1522 O O . GLN A 1 197 ? 0.491 -5.252 -21.622 1.00 83.94 197 GLN A O 1
ATOM 1527 N N . GLU A 1 198 ? 0.322 -3.227 -20.659 1.00 80.50 198 GLU A N 1
ATOM 1528 C CA . GLU A 1 198 ? -1.077 -2.992 -21.046 1.00 80.50 198 GLU A CA 1
ATOM 1529 C C . GLU A 1 198 ? -1.258 -2.980 -22.571 1.00 80.50 198 GLU A C 1
ATOM 1531 O O . GLU A 1 198 ? -2.193 -3.585 -23.094 1.00 80.50 198 GLU A O 1
ATOM 1536 N N . LEU A 1 199 ? -0.315 -2.387 -23.308 1.00 79.38 199 LEU A N 1
ATOM 1537 C CA . LEU A 1 199 ? -0.357 -2.359 -24.772 1.00 79.38 199 LEU A CA 1
ATOM 1538 C C . LEU A 1 199 ? -0.143 -3.745 -25.408 1.00 79.38 199 LEU A C 1
ATOM 1540 O O . LEU A 1 199 ? -0.633 -3.993 -26.507 1.00 79.38 199 LEU A O 1
ATOM 1544 N N . THR A 1 200 ? 0.519 -4.694 -24.726 1.00 79.56 200 THR A N 1
ATOM 1545 C CA . THR A 1 200 ? 0.717 -6.051 -25.287 1.00 79.56 200 THR A CA 1
ATOM 1546 C C . THR A 1 200 ? -0.565 -6.855 -25.443 1.00 79.56 200 THR A C 1
ATOM 1548 O O . THR A 1 200 ? -0.630 -7.727 -26.306 1.00 79.56 200 THR A O 1
ATOM 1551 N N . ILE A 1 201 ? -1.579 -6.574 -24.624 1.00 82.75 201 ILE A N 1
ATOM 1552 C CA . ILE A 1 201 ? -2.878 -7.259 -24.674 1.00 82.75 201 ILE A CA 1
ATOM 1553 C C . ILE A 1 201 ? -3.912 -6.482 -25.494 1.00 82.75 201 ILE A C 1
ATOM 1555 O O . ILE A 1 201 ? -5.070 -6.894 -25.594 1.00 82.75 201 ILE A O 1
ATOM 1559 N N . ALA A 1 202 ? -3.509 -5.358 -26.088 1.00 81.56 202 ALA A N 1
ATOM 1560 C CA . ALA A 1 202 ? -4.383 -4.553 -26.912 1.00 81.56 202 ALA A CA 1
ATOM 1561 C C . ALA A 1 202 ? -4.825 -5.315 -28.169 1.00 81.56 202 ALA A C 1
ATOM 1563 O O . ALA A 1 202 ? -4.087 -6.124 -28.740 1.00 81.56 202 ALA A O 1
ATOM 1564 N N . ARG A 1 203 ? -6.049 -5.040 -28.635 1.00 82.56 203 ARG A N 1
ATOM 1565 C CA . ARG A 1 203 ? -6.608 -5.673 -29.844 1.00 82.56 203 ARG A CA 1
ATOM 1566 C C . ARG A 1 203 ? -5.977 -5.134 -31.127 1.00 82.56 203 ARG A C 1
ATOM 1568 O O . ARG A 1 203 ? -5.890 -5.868 -32.111 1.00 82.56 203 ARG A O 1
ATOM 1575 N N . ASN A 1 204 ? -5.504 -3.894 -31.105 1.00 91.12 204 ASN A N 1
ATOM 1576 C CA . ASN A 1 204 ? -4.883 -3.234 -32.242 1.00 91.12 204 ASN A CA 1
ATOM 1577 C C . ASN A 1 204 ? -3.447 -3.736 -32.464 1.00 91.12 204 ASN A C 1
ATOM 1579 O O . ASN A 1 204 ? -2.630 -3.723 -31.545 1.00 91.12 204 ASN A O 1
ATOM 1583 N N . ALA A 1 205 ? -3.120 -4.138 -33.695 1.00 88.88 205 ALA A N 1
ATOM 1584 C CA . ALA A 1 205 ? -1.768 -4.568 -34.052 1.00 88.88 205 ALA A CA 1
ATOM 1585 C C . ALA A 1 205 ? -0.728 -3.457 -33.838 1.00 88.88 205 ALA A C 1
ATOM 1587 O O . ALA A 1 205 ? 0.327 -3.713 -33.270 1.00 88.88 205 ALA A O 1
ATOM 1588 N N . ARG A 1 206 ? -1.074 -2.207 -34.173 1.00 90.75 206 ARG A N 1
ATOM 1589 C CA . ARG A 1 206 ? -0.174 -1.055 -34.024 1.00 90.75 206 ARG A CA 1
ATOM 1590 C C . ARG A 1 206 ? 0.233 -0.802 -32.570 1.00 90.75 206 ARG A C 1
ATOM 1592 O O . ARG A 1 206 ? 1.366 -0.415 -32.313 1.00 90.75 206 ARG A O 1
ATOM 1599 N N . GLU A 1 207 ? -0.677 -1.019 -31.622 1.00 88.06 207 GLU A N 1
ATOM 1600 C CA . GLU A 1 207 ? -0.392 -0.863 -30.188 1.00 88.06 207 GLU A CA 1
ATOM 1601 C C . GLU A 1 207 ? 0.519 -1.981 -29.674 1.00 88.06 207 GLU A C 1
ATOM 1603 O O . GLU A 1 207 ? 1.415 -1.728 -28.870 1.00 88.06 207 GLU A O 1
ATOM 1608 N N . ARG A 1 208 ? 0.350 -3.206 -30.187 1.00 87.25 208 ARG A N 1
ATOM 1609 C CA . ARG A 1 208 ? 1.241 -4.327 -29.860 1.00 87.25 208 ARG A CA 1
ATOM 1610 C C . ARG A 1 208 ? 2.649 -4.125 -30.421 1.00 87.25 208 ARG A C 1
ATOM 1612 O O . ARG A 1 208 ? 3.616 -4.417 -29.720 1.00 87.25 208 ARG A O 1
ATOM 1619 N N . ASP A 1 209 ? 2.776 -3.584 -31.629 1.00 90.50 209 ASP A N 1
ATOM 1620 C CA . ASP A 1 209 ? 4.081 -3.241 -32.206 1.00 90.50 209 ASP A CA 1
ATOM 1621 C C . ASP A 1 209 ? 4.740 -2.089 -31.434 1.00 90.50 209 ASP A C 1
ATOM 1623 O O . ASP A 1 209 ? 5.904 -2.189 -31.053 1.00 90.50 209 ASP A O 1
ATOM 1627 N N . GLN A 1 210 ? 3.969 -1.065 -31.051 1.00 91.25 210 GLN A N 1
ATOM 1628 C CA . GLN A 1 210 ? 4.448 -0.009 -30.153 1.00 91.25 210 GLN A CA 1
ATOM 1629 C C . GLN A 1 210 ? 4.926 -0.566 -28.802 1.00 91.25 210 GLN A C 1
ATOM 1631 O O . GLN A 1 210 ? 5.904 -0.070 -28.240 1.00 91.25 210 GLN A O 1
ATOM 1636 N N . ALA A 1 211 ? 4.262 -1.596 -28.269 1.00 86.75 211 ALA A N 1
ATOM 1637 C CA . ALA A 1 211 ? 4.700 -2.262 -27.048 1.00 86.75 211 ALA A CA 1
ATOM 1638 C C . ALA A 1 211 ? 6.060 -2.955 -27.235 1.00 86.75 211 ALA A C 1
ATOM 1640 O O . ALA A 1 211 ? 6.927 -2.828 -26.370 1.00 86.75 211 ALA A O 1
ATOM 1641 N N . ARG A 1 212 ? 6.264 -3.657 -28.361 1.00 91.50 212 ARG A N 1
ATOM 1642 C CA . ARG A 1 212 ? 7.542 -4.307 -28.708 1.00 91.50 212 ARG A CA 1
ATOM 1643 C C . ARG A 1 212 ? 8.671 -3.282 -28.820 1.00 91.50 212 ARG A C 1
ATOM 1645 O O . ARG A 1 212 ? 9.675 -3.415 -28.119 1.00 91.50 212 ARG A O 1
ATOM 1652 N N . ASP A 1 213 ? 8.478 -2.229 -29.608 1.00 93.50 213 ASP A N 1
ATOM 1653 C CA . ASP A 1 213 ? 9.473 -1.161 -29.768 1.00 93.50 213 ASP A CA 1
ATOM 1654 C C . ASP A 1 213 ? 9.775 -0.475 -28.431 1.00 93.50 213 ASP A C 1
ATOM 1656 O O . ASP A 1 213 ? 10.934 -0.253 -28.071 1.00 93.50 213 ASP A O 1
ATOM 1660 N N . GLY A 1 214 ? 8.735 -0.211 -27.639 1.00 92.94 214 GLY A N 1
ATOM 1661 C CA . GLY A 1 214 ? 8.879 0.395 -26.324 1.00 92.94 214 GLY A CA 1
ATOM 1662 C C . GLY A 1 214 ? 9.633 -0.487 -25.325 1.00 92.94 214 GLY A C 1
ATOM 1663 O O . GLY A 1 214 ? 10.436 0.035 -24.551 1.00 92.94 214 GLY A O 1
ATOM 1664 N N . PHE A 1 215 ? 9.447 -1.815 -25.341 1.00 92.44 215 PHE A N 1
ATOM 1665 C CA . PHE A 1 215 ? 10.249 -2.713 -24.501 1.00 92.44 215 PHE A CA 1
ATOM 1666 C C . PHE A 1 215 ? 11.713 -2.753 -24.942 1.00 92.44 215 PHE A C 1
ATOM 1668 O O . PHE A 1 215 ? 12.587 -2.777 -24.077 1.00 92.44 215 PHE A O 1
ATOM 1675 N N . SER A 1 216 ? 11.992 -2.713 -26.251 1.00 94.88 216 SER A N 1
ATOM 1676 C CA . SER A 1 216 ? 13.364 -2.614 -26.778 1.00 94.88 216 SER A CA 1
ATOM 1677 C C . SER A 1 216 ? 14.043 -1.331 -26.300 1.00 94.88 216 SER A C 1
ATOM 1679 O O . SER A 1 216 ? 15.138 -1.371 -25.735 1.00 94.88 216 SER A O 1
ATOM 1681 N N . GLN A 1 217 ? 13.349 -0.197 -26.418 1.00 95.50 217 GLN A N 1
ATOM 1682 C CA . GLN A 1 217 ? 13.848 1.089 -25.940 1.00 95.50 217 GLN A CA 1
ATOM 1683 C C . GLN A 1 217 ? 14.072 1.093 -24.422 1.00 95.50 217 GLN A C 1
ATOM 1685 O O . GLN A 1 217 ? 15.075 1.622 -23.942 1.00 95.50 217 GLN A O 1
ATOM 1690 N N . LEU A 1 218 ? 13.163 0.496 -23.650 1.00 91.56 218 LEU A N 1
ATOM 1691 C CA . LEU A 1 218 ? 13.308 0.384 -22.201 1.00 91.56 218 LEU A CA 1
ATOM 1692 C C . LEU A 1 218 ? 14.525 -0.473 -21.817 1.00 91.56 218 LEU A C 1
ATOM 1694 O O . LEU A 1 218 ? 15.289 -0.085 -20.932 1.00 91.56 218 LEU A O 1
ATOM 1698 N N . ALA A 1 219 ? 14.717 -1.607 -22.493 1.00 93.38 219 ALA A N 1
ATOM 1699 C CA . ALA A 1 219 ? 15.847 -2.504 -22.278 1.00 93.38 219 ALA A CA 1
ATOM 1700 C C . ALA A 1 219 ? 17.195 -1.837 -22.596 1.00 93.38 219 ALA A C 1
ATOM 1702 O O . ALA A 1 219 ? 18.157 -2.055 -21.865 1.00 93.38 219 ALA A O 1
ATOM 1703 N N . SER A 1 220 ? 17.266 -1.010 -23.644 1.00 94.69 220 SER A N 1
ATOM 1704 C CA . SER A 1 220 ? 18.503 -0.325 -24.041 1.00 94.69 220 SER A CA 1
ATOM 1705 C C . SER A 1 220 ? 18.797 0.934 -23.221 1.00 94.69 220 SER A C 1
ATOM 1707 O O . SER A 1 220 ? 19.955 1.207 -22.919 1.00 94.69 220 SER A O 1
ATOM 1709 N N . THR A 1 221 ? 17.764 1.690 -22.836 1.00 94.88 221 THR A N 1
ATOM 1710 C CA . THR A 1 221 ? 17.925 2.974 -22.131 1.00 94.88 221 THR A CA 1
ATOM 1711 C C . THR A 1 221 ? 18.152 2.778 -20.634 1.00 94.88 221 THR A C 1
ATOM 1713 O O . THR A 1 221 ? 18.913 3.524 -20.027 1.00 94.88 221 THR A O 1
ATOM 1716 N N . LEU A 1 222 ? 17.505 1.775 -20.024 1.00 92.75 222 LEU A N 1
ATOM 1717 C CA . LEU A 1 222 ? 17.574 1.506 -18.582 1.00 92.75 222 LEU A CA 1
ATOM 1718 C C . LEU A 1 222 ? 18.003 0.051 -18.283 1.00 92.75 222 LEU A C 1
ATOM 1720 O O . LEU A 1 222 ? 17.341 -0.629 -17.489 1.00 92.75 222 LEU A O 1
ATOM 1724 N N . PRO A 1 223 ? 19.115 -0.447 -18.866 1.00 93.50 223 PRO A N 1
ATOM 1725 C CA . PRO A 1 223 ? 19.486 -1.870 -18.853 1.00 93.50 223 PRO A CA 1
ATOM 1726 C C . PRO A 1 223 ? 19.799 -2.410 -17.454 1.00 93.50 223 PRO A C 1
ATOM 1728 O O . PRO A 1 223 ? 19.625 -3.596 -17.170 1.00 93.50 223 PRO A O 1
ATOM 1731 N N . ASN A 1 224 ? 20.254 -1.538 -16.554 1.00 90.44 224 ASN A N 1
ATOM 1732 C CA . ASN A 1 224 ? 20.674 -1.931 -15.211 1.00 90.44 224 ASN A CA 1
ATOM 1733 C C . ASN A 1 224 ? 19.502 -2.073 -14.231 1.00 90.44 224 ASN A C 1
ATOM 1735 O O . ASN A 1 224 ? 19.648 -2.745 -13.207 1.00 90.44 224 ASN A O 1
ATOM 1739 N N . THR A 1 225 ? 18.335 -1.517 -14.572 1.00 89.06 225 THR A N 1
ATOM 1740 C CA . THR A 1 225 ? 17.130 -1.582 -13.736 1.00 89.06 225 THR A CA 1
ATOM 1741 C C . THR A 1 225 ? 16.502 -2.979 -13.757 1.00 89.06 225 THR A C 1
ATOM 1743 O O . THR A 1 225 ? 16.632 -3.729 -14.733 1.00 89.06 225 THR A O 1
ATOM 1746 N N . LYS A 1 226 ? 15.761 -3.356 -12.706 1.00 88.75 226 LYS A N 1
ATOM 1747 C CA . LYS A 1 226 ? 15.018 -4.635 -12.687 1.00 88.75 226 LYS A CA 1
ATOM 1748 C C . LYS A 1 226 ? 14.012 -4.699 -13.836 1.00 88.75 226 LYS A C 1
ATOM 1750 O O . LYS A 1 226 ? 13.792 -5.767 -14.407 1.00 88.75 226 LYS A O 1
ATOM 1755 N N . TRP A 1 227 ? 13.392 -3.568 -14.164 1.00 86.12 227 TRP A N 1
ATOM 1756 C CA . TRP A 1 227 ? 12.364 -3.480 -15.199 1.00 86.12 227 TRP A CA 1
ATOM 1757 C C . TRP A 1 227 ? 12.933 -3.436 -16.619 1.00 86.12 227 TRP A C 1
ATOM 1759 O O . TRP A 1 227 ? 12.324 -4.027 -17.504 1.00 86.12 227 TRP A O 1
ATOM 1769 N N . GLY A 1 228 ? 14.124 -2.870 -16.828 1.00 88.19 228 GLY A N 1
ATOM 1770 C CA . GLY A 1 228 ? 14.871 -3.008 -18.083 1.00 88.19 228 GLY A CA 1
ATOM 1771 C C . GLY A 1 228 ? 15.261 -4.462 -18.355 1.00 88.19 228 GLY A C 1
ATOM 1772 O O . GLY A 1 228 ? 14.989 -4.986 -19.433 1.00 88.19 228 GLY A O 1
ATOM 1773 N N . LYS A 1 229 ? 15.762 -5.178 -17.339 1.00 89.88 229 LYS A N 1
ATOM 1774 C CA . LYS A 1 229 ? 16.034 -6.627 -17.437 1.00 89.88 229 LYS A CA 1
ATOM 1775 C C . LYS A 1 229 ? 14.767 -7.441 -17.717 1.00 89.88 229 LYS A C 1
ATOM 1777 O O . LYS A 1 229 ? 14.784 -8.361 -18.528 1.00 89.88 229 LYS A O 1
ATOM 1782 N N . ARG A 1 230 ? 13.642 -7.093 -17.081 1.00 88.06 230 ARG A N 1
ATOM 1783 C CA . ARG A 1 230 ? 12.339 -7.715 -17.382 1.00 88.06 230 ARG A CA 1
ATOM 1784 C C . ARG A 1 230 ? 11.843 -7.394 -18.790 1.00 88.06 230 ARG A C 1
ATOM 1786 O O . ARG A 1 230 ? 11.165 -8.236 -19.370 1.00 88.06 230 ARG A O 1
ATOM 1793 N N . ALA A 1 231 ? 12.157 -6.219 -19.334 1.00 87.19 231 ALA A N 1
ATOM 1794 C CA . ALA A 1 231 ? 11.807 -5.858 -20.704 1.00 87.19 231 ALA A CA 1
ATOM 1795 C C . ALA A 1 231 ? 12.516 -6.767 -21.719 1.00 87.19 231 ALA A C 1
ATOM 1797 O O . ALA A 1 231 ? 11.854 -7.260 -22.626 1.00 87.19 231 ALA A O 1
ATOM 1798 N N . VAL A 1 232 ? 13.800 -7.090 -21.502 1.00 89.38 232 VAL A N 1
ATOM 1799 C CA . VAL A 1 232 ? 14.539 -8.086 -22.310 1.00 89.38 232 VAL A CA 1
ATOM 1800 C C . VAL A 1 232 ? 13.817 -9.434 -22.305 1.00 89.38 232 VAL A C 1
ATOM 1802 O O . VAL A 1 232 ? 13.426 -9.926 -23.359 1.00 89.38 232 VAL A O 1
ATOM 1805 N N . ALA A 1 233 ? 13.533 -9.978 -21.117 1.00 85.00 233 ALA A N 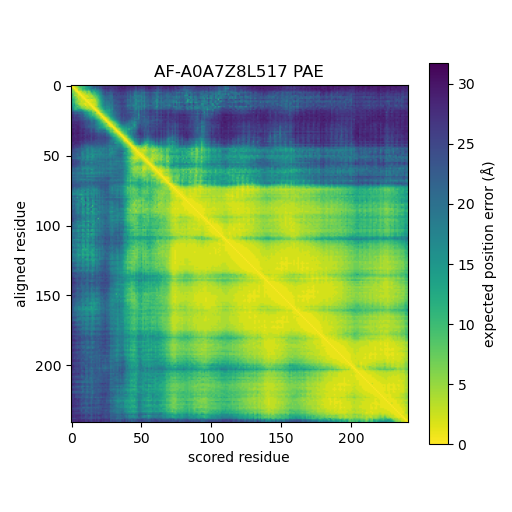1
ATOM 1806 C CA . ALA A 1 233 ? 12.818 -11.251 -20.994 1.00 85.00 233 ALA A CA 1
ATOM 1807 C C . ALA A 1 233 ? 11.420 -11.210 -21.644 1.00 85.00 233 ALA A C 1
ATOM 1809 O O . ALA A 1 233 ? 10.927 -12.208 -22.163 1.00 85.00 233 ALA A O 1
ATOM 1810 N N . ARG A 1 234 ? 10.749 -10.050 -21.632 1.00 85.00 234 ARG A N 1
ATOM 1811 C CA . ARG A 1 234 ? 9.444 -9.888 -22.284 1.00 85.00 234 ARG A CA 1
ATOM 1812 C C . ARG A 1 234 ? 9.556 -9.897 -23.809 1.00 85.00 234 ARG A C 1
ATOM 1814 O O . ARG A 1 234 ? 8.680 -10.470 -24.450 1.00 85.00 234 ARG A O 1
ATOM 1821 N N . LEU A 1 235 ? 10.604 -9.300 -24.376 1.00 84.75 235 LEU A N 1
ATOM 1822 C CA . LEU A 1 235 ? 10.871 -9.324 -25.817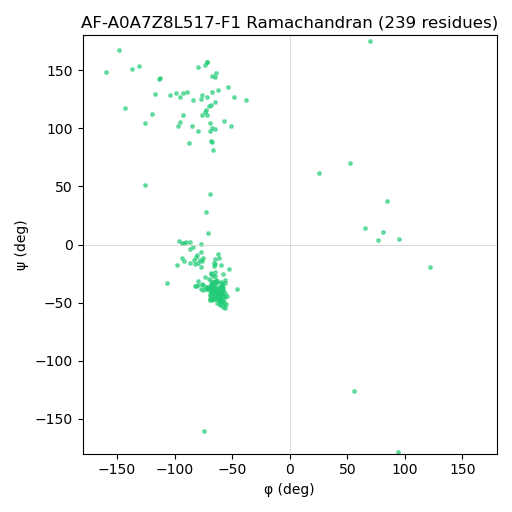 1.00 84.75 235 LEU A CA 1
ATOM 1823 C C . LEU A 1 235 ? 11.131 -10.744 -26.322 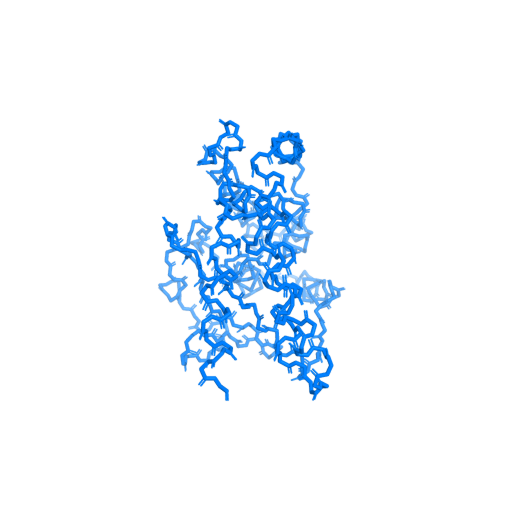1.00 84.75 235 LEU A C 1
ATOM 1825 O O . LEU A 1 235 ? 10.580 -11.107 -27.354 1.00 84.75 235 LEU A O 1
ATOM 1829 N N . GLU A 1 236 ? 11.882 -11.552 -25.569 1.00 83.56 236 GLU A N 1
ATOM 1830 C CA . GLU A 1 236 ? 12.137 -12.967 -25.893 1.00 83.56 236 GLU A CA 1
ATOM 1831 C C . GLU A 1 236 ? 10.841 -13.787 -25.992 1.00 83.56 236 GLU A C 1
ATOM 1833 O O . GLU A 1 236 ? 10.700 -14.647 -26.856 1.00 83.56 236 GLU A O 1
ATOM 1838 N N . VAL A 1 237 ? 9.855 -13.496 -25.138 1.00 80.56 237 VAL A N 1
ATOM 1839 C CA . VAL A 1 237 ? 8.534 -14.142 -25.206 1.00 80.56 237 VAL A CA 1
ATOM 1840 C C . VAL A 1 237 ? 7.733 -13.661 -26.419 1.00 80.56 237 VAL A C 1
ATOM 1842 O O . VAL A 1 237 ? 7.018 -14.446 -27.032 1.00 80.56 237 VAL A O 1
ATOM 1845 N N . LEU A 1 238 ? 7.825 -12.373 -26.762 1.00 75.31 238 LEU A N 1
ATOM 1846 C CA . LEU A 1 238 ? 7.062 -11.770 -27.861 1.00 75.31 238 LEU A CA 1
ATOM 1847 C C . LEU A 1 238 ? 7.617 -12.096 -29.254 1.00 75.31 238 LEU A C 1
ATOM 1849 O O . LEU A 1 238 ? 6.883 -11.915 -30.226 1.00 75.31 238 LEU A O 1
ATOM 1853 N N . SER A 1 239 ? 8.881 -12.512 -29.356 1.00 73.88 239 SER A N 1
ATOM 1854 C CA . SER A 1 239 ? 9.509 -12.985 -30.597 1.00 73.88 239 SER A CA 1
ATOM 1855 C C . SER A 1 239 ? 9.285 -14.478 -30.857 1.00 73.88 239 SER A C 1
ATOM 1857 O O . SER A 1 239 ? 9.477 -14.929 -31.982 1.00 73.88 239 SER A O 1
ATOM 1859 N N . ALA A 1 240 ? 8.866 -15.235 -29.839 1.00 63.91 240 ALA A N 1
ATOM 1860 C CA . ALA A 1 240 ? 8.503 -16.648 -29.950 1.00 63.91 240 ALA A CA 1
ATOM 1861 C C . ALA A 1 240 ? 7.031 -16.886 -30.366 1.00 63.91 240 ALA A C 1
ATOM 1863 O O . ALA A 1 240 ? 6.633 -18.039 -30.527 1.00 63.91 240 ALA A O 1
ATOM 1864 N N . GLN A 1 241 ? 6.231 -15.819 -30.502 1.00 57.75 241 GLN A N 1
ATOM 1865 C CA . GLN A 1 241 ? 4.821 -15.822 -30.929 1.00 57.75 241 GLN A CA 1
ATOM 1866 C C . GLN A 1 241 ? 4.679 -15.299 -32.355 1.00 57.75 241 GLN A C 1
ATOM 1868 O O . GLN A 1 241 ? 3.886 -15.904 -33.107 1.00 57.75 241 GLN A O 1
#

Secondary structure (DSSP, 8-state):
----HHHHHHHHHHHHHTT----TT----------TTS------EEE-TTSEEEETTEEEEGGG--GGGG---SS--TT--SHHHHHHHHHHHTT-GGGHHHHHHHTTS-SHHHHHHHHHHHHHHHHHHHHHHTS-SS--SHHHHHHHHHHHHHHHHH--GGGHHHHHHHHHHHHHHTTSHHHHHHHHHHHHHHHHHHHHT-SSHHHHHHHHHHHHHHHHHSTTSHHHHHHHHHHHHHH--

Sequence (241 aa):
MTTSDGDIQSLRSLLLRSGVPDDPASGVIFAGTPLTGARTYNLGGILNADGRAQRGNSLAPLQSWKPEQFGKHPISSEGITDVEAKRAWWYLTTGNYAAVAPLAQVARGRGEVAEQAQLLLERVEQHLIERFEKLSLPIANIATHDAAQRLFDHMQASGIRNLAQQQRTLTTELRNAARNPDLADELRARTAFFRLQELTIARNARERDQARDGFSQLASTLPNTKWGKRAVARLEVLSAQ

Radius of gyration: 21.74 Å; Cα contacts (8 Å, |Δi|>4): 243; chains: 1; bounding box: 51×35×62 Å

Nearest PDB structures (foldseek):
  4hat-assembly1_C  TM=2.191E-01  e=1.113E+00  Saccharomyces cerevisiae
  4haz-assembly1_C  TM=2.021E-01  e=8.765E-01  Saccharomyces cerevisiae
  7ypz-assembly1_C  TM=2.465E-01  e=5.397E+00  Saccharomyces cerevisiae